Protein AF-A0A5J4RAP2-F1 (afdb_monomer_lite)

Structure (mmCIF, N/CA/C/O backbone):
data_AF-A0A5J4RAP2-F1
#
_entry.id   AF-A0A5J4RAP2-F1
#
loop_
_atom_site.group_PDB
_atom_site.id
_atom_site.type_symbol
_atom_site.label_atom_id
_atom_site.label_alt_id
_atom_site.label_comp_id
_atom_site.label_asym_id
_atom_site.label_entity_id
_atom_site.label_seq_id
_atom_site.pdbx_PDB_ins_code
_atom_site.Cartn_x
_atom_site.Cartn_y
_atom_site.Cartn_z
_atom_site.occupancy
_atom_site.B_iso_or_equiv
_atom_site.auth_seq_id
_atom_site.auth_comp_id
_atom_site.auth_asym_id
_atom_site.auth_atom_id
_atom_site.pdbx_PDB_model_num
ATOM 1 N N . ASN A 1 1 ? -6.092 -18.427 10.242 1.00 45.59 1 ASN A N 1
ATOM 2 C CA . ASN A 1 1 ? -4.765 -17.775 10.314 1.00 45.59 1 ASN A CA 1
ATOM 3 C C . ASN A 1 1 ? -4.872 -16.529 11.185 1.00 45.59 1 ASN A C 1
ATOM 5 O O . ASN A 1 1 ? -5.003 -15.438 10.653 1.00 45.59 1 ASN A O 1
ATOM 9 N N . ILE A 1 2 ? -4.894 -16.687 12.511 1.00 48.72 2 ILE A N 1
ATOM 10 C CA . ILE A 1 2 ? -4.953 -15.548 13.442 1.00 48.72 2 ILE A CA 1
ATOM 11 C C . ILE A 1 2 ? -3.536 -14.965 13.538 1.00 48.72 2 ILE A C 1
ATOM 13 O O . ILE A 1 2 ? -2.586 -15.732 13.671 1.00 48.72 2 ILE A O 1
ATOM 17 N N . GLY A 1 3 ? -3.388 -13.648 13.378 1.00 58.50 3 GLY A N 1
ATOM 18 C CA . GLY A 1 3 ? -2.102 -12.947 13.516 1.00 58.50 3 GLY A CA 1
ATOM 19 C C . GLY A 1 3 ? -1.112 -13.094 12.353 1.00 58.50 3 GLY A C 1
ATOM 20 O O . GLY A 1 3 ? -0.022 -12.540 12.424 1.00 58.50 3 GLY A O 1
ATOM 21 N N . LYS A 1 4 ? -1.455 -13.797 11.262 1.00 72.12 4 LYS A N 1
ATOM 22 C CA . LYS A 1 4 ? -0.552 -13.896 10.103 1.00 72.12 4 LYS A CA 1
ATOM 23 C C . LYS A 1 4 ? -0.681 -12.683 9.194 1.00 72.12 4 LYS A C 1
ATOM 25 O O . LYS A 1 4 ? -1.776 -12.338 8.749 1.00 72.12 4 LYS A O 1
ATOM 30 N N . LYS A 1 5 ? 0.467 -12.104 8.867 1.00 84.75 5 LYS A N 1
ATOM 31 C CA . LYS A 1 5 ? 0.617 -11.053 7.869 1.00 84.75 5 LYS A CA 1
ATOM 32 C C . LYS A 1 5 ? 0.092 -11.513 6.507 1.00 84.75 5 LYS A C 1
ATOM 34 O O . LYS A 1 5 ? 0.331 -12.646 6.094 1.00 84.75 5 LYS A O 1
ATOM 39 N N . THR A 1 6 ? -0.614 -10.631 5.803 1.00 90.25 6 THR A N 1
ATOM 40 C CA . THR A 1 6 ? -1.138 -10.942 4.460 1.00 90.25 6 THR A CA 1
ATOM 41 C C . THR A 1 6 ? -0.076 -10.858 3.369 1.00 90.25 6 THR A C 1
ATOM 43 O O . THR A 1 6 ? -0.290 -11.364 2.273 1.00 90.25 6 THR A O 1
ATOM 46 N N . GLU A 1 7 ? 1.053 -10.203 3.656 1.00 93.00 7 GLU A N 1
ATOM 47 C CA . GLU A 1 7 ? 2.148 -9.936 2.712 1.00 93.00 7 GLU A CA 1
ATOM 48 C C . GLU A 1 7 ? 1.727 -9.119 1.483 1.00 93.00 7 GLU A C 1
ATOM 50 O O . GLU A 1 7 ? 2.413 -9.078 0.457 1.00 93.00 7 GLU A O 1
ATOM 55 N N . THR A 1 8 ? 0.581 -8.452 1.608 1.00 94.25 8 THR A N 1
ATOM 56 C CA . THR A 1 8 ? -0.026 -7.606 0.591 1.00 94.25 8 THR A CA 1
ATOM 57 C C . THR A 1 8 ? -0.540 -6.317 1.220 1.00 94.25 8 THR A C 1
ATOM 59 O O . THR A 1 8 ? -0.696 -6.209 2.435 1.00 94.25 8 THR A O 1
ATOM 62 N N . SER A 1 9 ? -0.775 -5.314 0.387 1.00 93.62 9 SER A N 1
ATOM 63 C CA . SER A 1 9 ? -1.306 -4.016 0.773 1.00 93.62 9 SER A CA 1
ATOM 64 C C . SER A 1 9 ? -2.399 -3.601 -0.202 1.00 93.62 9 SER A C 1
ATOM 66 O O . SER A 1 9 ? -2.305 -3.844 -1.409 1.00 93.62 9 SER A O 1
ATOM 68 N N . ILE A 1 10 ? -3.451 -2.986 0.332 1.00 95.12 10 ILE A N 1
ATOM 69 C CA . ILE A 1 10 ? -4.589 -2.497 -0.448 1.00 95.12 10 ILE A CA 1
ATOM 70 C C . ILE A 1 10 ? -4.385 -1.011 -0.714 1.00 95.12 10 ILE A C 1
ATOM 72 O O . ILE A 1 10 ? -4.133 -0.252 0.214 1.00 95.12 10 ILE A O 1
ATOM 76 N N . ILE A 1 11 ? -4.547 -0.591 -1.963 1.00 93.38 11 ILE A N 1
ATOM 77 C CA . ILE A 1 11 ? -4.551 0.809 -2.378 1.00 93.38 11 ILE A CA 1
ATOM 78 C C . ILE A 1 11 ? -5.978 1.183 -2.763 1.00 93.38 11 ILE A C 1
ATOM 80 O O . ILE A 1 11 ? -6.530 0.630 -3.711 1.00 93.38 11 ILE A O 1
ATOM 84 N N . LEU A 1 12 ? -6.56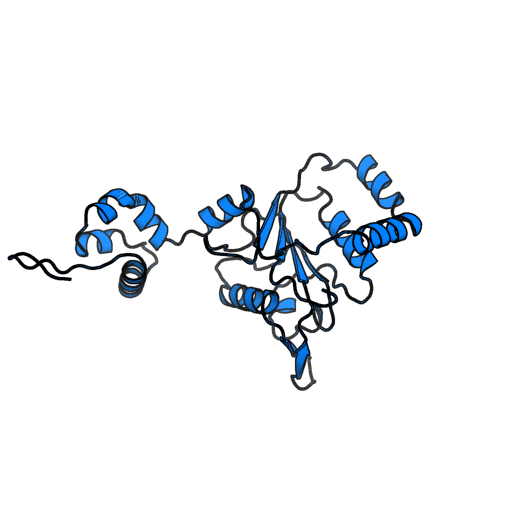2 2.131 -2.040 1.00 94.50 12 LEU A N 1
ATOM 85 C CA . LEU A 1 12 ? -7.826 2.775 -2.366 1.00 94.50 12 LEU A CA 1
ATOM 86 C C . LEU A 1 12 ? -7.526 4.100 -3.069 1.00 94.50 12 LEU A C 1
ATOM 88 O O . LEU A 1 12 ? -7.162 5.088 -2.423 1.00 94.50 12 LEU A O 1
ATOM 92 N N . GLN A 1 13 ? -7.681 4.118 -4.390 1.00 91.75 13 GLN A N 1
ATOM 93 C CA . GLN A 1 13 ? -7.491 5.312 -5.212 1.00 91.75 13 GLN A CA 1
ATOM 94 C C . GLN A 1 13 ? -8.831 5.897 -5.660 1.00 91.75 13 GLN A C 1
ATOM 96 O O . GLN A 1 13 ? -9.809 5.177 -5.832 1.00 91.75 13 GLN A O 1
ATOM 101 N N . GLY A 1 14 ? -8.888 7.208 -5.864 1.00 91.19 14 GLY A N 1
ATOM 102 C CA . GLY A 1 14 ? -10.057 7.878 -6.436 1.00 91.19 14 GLY A CA 1
ATOM 103 C C . GLY A 1 14 ? -10.212 9.300 -5.917 1.00 91.19 14 GLY A C 1
ATOM 104 O O . GLY A 1 14 ? -9.436 9.757 -5.081 1.00 91.19 14 GLY A O 1
ATOM 105 N N . LEU A 1 15 ? -11.247 10.003 -6.362 1.00 91.19 15 LEU A N 1
ATOM 106 C CA . LEU A 1 15 ? -11.478 11.402 -5.998 1.00 91.19 15 LEU A CA 1
ATOM 107 C C . LEU A 1 15 ? -11.653 11.614 -4.481 1.00 91.19 15 LEU A C 1
ATOM 109 O O . LEU A 1 15 ? -11.994 10.705 -3.718 1.00 91.19 15 LEU A O 1
ATOM 113 N N . GLN A 1 16 ? -11.405 12.836 -4.015 1.00 89.00 16 GLN A N 1
ATOM 114 C CA . GLN A 1 16 ? -11.700 13.218 -2.634 1.00 89.00 16 GLN A CA 1
ATOM 115 C C . GLN A 1 16 ? -13.217 13.360 -2.427 1.00 89.00 16 GLN A C 1
ATOM 117 O O . GLN A 1 16 ? -13.944 13.779 -3.333 1.00 89.00 16 GLN A O 1
ATOM 122 N N . GLY A 1 17 ? -13.683 13.022 -1.221 1.00 86.94 17 GLY A N 1
ATOM 123 C CA . GLY A 1 17 ? -15.096 13.139 -0.842 1.00 86.94 17 GLY A CA 1
ATOM 124 C C . GLY A 1 17 ? -15.985 11.978 -1.297 1.00 86.94 17 GLY A C 1
ATOM 125 O O . GLY A 1 17 ? -17.198 12.126 -1.301 1.00 86.94 17 GLY A O 1
ATOM 126 N N . ILE A 1 18 ? -15.396 10.838 -1.678 1.00 93.12 18 ILE A N 1
ATOM 127 C CA . ILE A 1 18 ? -16.127 9.633 -2.126 1.00 93.12 18 ILE A CA 1
ATOM 128 C C . ILE A 1 18 ? -16.284 8.565 -1.027 1.00 93.12 18 ILE A C 1
ATOM 130 O O . ILE A 1 18 ? -16.701 7.450 -1.300 1.00 93.12 18 ILE A O 1
ATOM 134 N N . GLY A 1 19 ? -15.897 8.869 0.218 1.00 91.56 19 GLY A N 1
ATOM 135 C CA . GLY A 1 19 ? -16.082 7.953 1.354 1.00 91.56 19 GLY A CA 1
ATOM 136 C C . GLY A 1 19 ? -14.926 6.993 1.665 1.00 91.56 19 GLY A C 1
ATOM 137 O O . GLY A 1 19 ? -15.064 6.176 2.569 1.00 91.56 19 GLY A O 1
ATOM 138 N N . LYS A 1 20 ? -13.758 7.104 1.008 1.00 93.06 20 LYS A N 1
ATOM 139 C CA . LYS A 1 20 ? -12.592 6.231 1.297 1.00 93.06 20 LYS A CA 1
ATOM 140 C C . LYS A 1 20 ? -12.210 6.213 2.786 1.00 93.06 20 LYS A C 1
ATOM 142 O O . LYS A 1 20 ? -12.026 5.144 3.358 1.00 93.06 20 LYS A O 1
ATOM 147 N N . ASN A 1 21 ? -12.163 7.389 3.418 1.00 92.25 21 ASN A N 1
ATOM 148 C CA . ASN A 1 21 ? -11.830 7.502 4.841 1.00 92.25 21 ASN A CA 1
ATOM 149 C C . ASN A 1 21 ? -12.955 6.979 5.742 1.00 92.25 21 ASN A C 1
ATOM 151 O O . ASN A 1 21 ? -12.667 6.446 6.804 1.00 92.25 21 ASN A O 1
ATOM 155 N N . VAL A 1 22 ? -14.223 7.088 5.322 1.00 93.69 22 VAL A N 1
ATOM 156 C CA . VAL A 1 22 ? -15.362 6.521 6.068 1.00 93.69 22 VAL A CA 1
ATOM 157 C C . VAL A 1 22 ? -15.187 5.006 6.182 1.00 93.69 22 VAL A C 1
ATOM 159 O O . VAL A 1 22 ? -15.249 4.465 7.280 1.00 93.69 22 VAL A O 1
ATOM 162 N N . PHE A 1 23 ? -14.854 4.346 5.070 1.00 94.56 23 PHE A N 1
ATOM 163 C CA . PHE A 1 23 ? -14.581 2.910 5.041 1.00 94.56 23 PHE A CA 1
ATOM 164 C C . PHE A 1 23 ? -13.412 2.505 5.951 1.00 94.56 23 PHE A C 1
ATOM 166 O O . PHE A 1 23 ? -13.553 1.607 6.779 1.00 94.56 23 PHE A O 1
ATOM 173 N N . THR A 1 24 ? -12.260 3.177 5.850 1.00 94.81 24 THR A N 1
ATOM 174 C CA . THR A 1 24 ? -11.102 2.833 6.692 1.00 94.81 24 THR A CA 1
ATOM 175 C C . THR A 1 24 ? -11.326 3.153 8.165 1.00 94.81 24 THR A C 1
ATOM 177 O O . THR A 1 24 ? -10.822 2.438 9.025 1.00 94.81 24 THR A O 1
ATOM 180 N N . ASN A 1 25 ? -12.094 4.202 8.477 1.00 94.12 25 ASN A N 1
ATOM 181 C CA . ASN A 1 25 ? -12.400 4.574 9.855 1.00 94.12 25 ASN A CA 1
ATOM 182 C C . ASN A 1 25 ? -13.213 3.490 10.563 1.00 94.12 25 ASN A C 1
ATOM 184 O O . ASN A 1 25 ? -12.886 3.179 11.704 1.00 94.12 25 ASN A O 1
ATOM 188 N N . VAL A 1 26 ? -14.186 2.878 9.879 1.00 95.44 26 VAL A N 1
ATOM 189 C CA . VAL A 1 26 ? -14.963 1.742 10.404 1.00 95.44 26 VAL A CA 1
ATOM 190 C C . VAL A 1 26 ? -14.050 0.562 10.750 1.00 95.44 26 VAL A C 1
ATOM 192 O O . VAL A 1 26 ? -14.142 0.011 11.843 1.00 95.44 26 VAL A O 1
ATOM 195 N N . LEU A 1 27 ? -13.118 0.199 9.861 1.00 94.94 27 LEU A N 1
ATOM 196 C CA . LEU A 1 27 ? -12.168 -0.892 10.126 1.00 94.94 27 LEU A CA 1
ATOM 197 C C . LEU A 1 27 ? -11.236 -0.577 11.298 1.00 94.94 27 LEU A C 1
ATOM 199 O O . LEU A 1 27 ? -10.945 -1.441 12.123 1.00 94.94 27 LEU A O 1
ATOM 203 N N . CYS A 1 28 ? -10.764 0.663 11.383 1.00 93.88 28 CYS A N 1
ATOM 204 C CA . CYS A 1 28 ? -9.912 1.077 12.485 1.00 93.88 28 CYS A CA 1
ATOM 205 C C . CYS A 1 28 ? -10.661 1.138 13.819 1.00 93.88 28 CYS A C 1
ATOM 207 O O . CYS A 1 28 ? -10.040 0.875 14.843 1.00 93.88 28 CYS A O 1
ATOM 209 N N . GLU A 1 29 ? -11.952 1.475 13.810 1.00 93.94 29 GLU A N 1
ATOM 210 C CA . GLU A 1 29 ? -12.810 1.446 14.998 1.00 93.94 29 GLU A CA 1
ATOM 211 C C . GLU A 1 29 ? -13.050 0.010 15.475 1.00 93.94 29 GLU A C 1
ATOM 213 O O . GLU A 1 29 ? -12.879 -0.291 16.654 1.00 93.94 29 GLU A O 1
ATOM 218 N N . LEU A 1 30 ? -13.318 -0.910 14.544 1.00 92.94 30 LEU A N 1
ATOM 219 C CA . LEU A 1 30 ? -13.422 -2.339 14.840 1.00 92.94 30 LEU A CA 1
ATOM 220 C C . LEU A 1 30 ? -12.131 -2.902 15.466 1.00 92.94 30 LEU A C 1
ATOM 222 O O . LEU A 1 30 ? -12.179 -3.779 16.322 1.00 92.94 30 LEU A O 1
ATOM 226 N N . LEU A 1 31 ? -10.971 -2.384 15.048 1.00 91.12 31 LEU A N 1
ATOM 227 C CA . LEU A 1 31 ? -9.643 -2.761 15.542 1.00 91.12 31 LEU A CA 1
ATOM 228 C C . LEU A 1 31 ? -9.065 -1.732 16.525 1.00 91.12 31 LEU A C 1
ATOM 230 O O . LEU A 1 31 ? -7.850 -1.518 16.551 1.00 91.12 31 LEU A O 1
ATOM 234 N N . THR A 1 32 ? -9.908 -1.053 17.305 1.00 90.75 32 THR A N 1
ATOM 235 C CA . THR A 1 32 ? -9.457 -0.016 18.246 1.00 90.75 32 THR A CA 1
ATOM 236 C C . THR A 1 32 ? -8.356 -0.546 19.171 1.00 90.75 32 THR A C 1
ATOM 238 O O . THR A 1 32 ? -8.414 -1.668 19.667 1.00 90.75 32 THR A O 1
ATOM 241 N N . GLY A 1 33 ? -7.295 0.247 19.350 1.00 89.19 33 GLY A N 1
ATOM 242 C CA . GLY A 1 33 ? -6.069 -0.156 20.054 1.00 89.19 33 GLY A CA 1
ATOM 243 C C . GLY A 1 33 ? -5.039 -0.861 19.162 1.00 89.19 33 GLY A C 1
ATOM 244 O O . GLY A 1 33 ? -3.846 -0.578 19.278 1.00 89.19 33 GLY A O 1
ATOM 245 N N . TYR A 1 34 ? -5.484 -1.660 18.190 1.00 91.50 34 TYR A N 1
ATOM 246 C CA . TYR A 1 34 ? -4.634 -2.403 17.246 1.00 91.50 34 TYR A CA 1
ATOM 247 C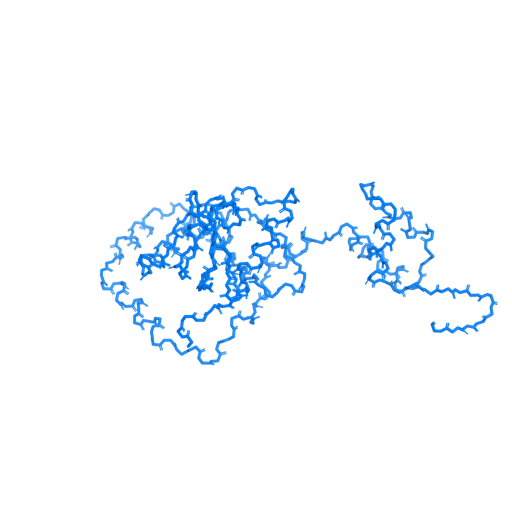 C . TYR A 1 34 ? -4.541 -1.761 15.857 1.00 91.50 34 TYR A C 1
ATOM 249 O O . TYR A 1 34 ? -3.862 -2.288 14.975 1.00 91.50 34 TYR A O 1
ATOM 257 N N . SER A 1 35 ? -5.200 -0.625 15.644 1.00 91.94 35 SER A N 1
ATOM 258 C CA . SER A 1 35 ? -5.126 0.146 14.408 1.00 91.94 35 SER A CA 1
ATOM 259 C C . SER A 1 35 ? -4.379 1.469 14.595 1.00 91.94 35 SER A C 1
ATOM 261 O O . SER A 1 35 ? -4.339 2.037 15.693 1.00 91.94 35 SER A O 1
ATOM 263 N N . SER A 1 36 ? -3.784 1.953 13.505 1.00 89.38 36 SER A N 1
ATOM 264 C CA . SER A 1 36 ? -3.230 3.302 13.381 1.00 89.38 36 SER A CA 1
ATOM 265 C C . SER A 1 36 ? -3.947 4.036 12.255 1.00 89.38 36 SER A C 1
ATOM 267 O O . SER A 1 36 ? -3.818 3.698 11.075 1.00 89.38 36 SER A O 1
ATOM 269 N N . LYS A 1 37 ? -4.751 5.032 12.642 1.00 83.94 37 LYS A N 1
ATOM 270 C CA . LYS A 1 37 ? -5.516 5.887 11.730 1.00 83.94 37 LYS A CA 1
ATOM 271 C C . LYS A 1 37 ? -4.594 6.991 11.184 1.00 83.94 37 LYS A C 1
ATOM 273 O O . LYS A 1 37 ? -3.892 7.628 11.959 1.00 83.94 37 LYS A O 1
ATOM 278 N N . ASN A 1 38 ? -4.670 7.268 9.881 1.00 77.12 38 ASN A N 1
ATOM 279 C CA . ASN A 1 38 ? -4.118 8.473 9.237 1.00 77.12 38 ASN A CA 1
ATOM 280 C C . ASN A 1 38 ? -2.601 8.706 9.383 1.00 77.12 38 ASN A C 1
ATOM 282 O O . ASN A 1 38 ? -2.177 9.795 9.760 1.00 77.12 38 ASN A O 1
ATOM 286 N N . ILE A 1 39 ? -1.774 7.729 9.021 1.00 82.69 39 ILE A N 1
ATOM 287 C CA . ILE A 1 39 ? -0.340 7.966 8.838 1.00 82.69 39 ILE A CA 1
ATOM 288 C C . ILE A 1 39 ? -0.139 8.732 7.525 1.00 82.69 39 ILE A C 1
ATOM 290 O O . ILE A 1 39 ? -0.444 8.218 6.447 1.00 82.69 39 ILE A O 1
ATOM 294 N N . THR A 1 40 ? 0.336 9.975 7.621 1.00 75.94 40 THR A N 1
ATOM 295 C CA . THR A 1 40 ? 0.464 10.895 6.475 1.00 75.94 40 THR A CA 1
ATOM 296 C C . THR A 1 40 ? 1.893 11.056 5.963 1.00 75.94 40 THR A C 1
ATOM 298 O O . THR A 1 40 ? 2.092 11.654 4.904 1.00 75.94 40 THR A O 1
ATOM 301 N N . ASP A 1 41 ? 2.889 10.555 6.697 1.00 74.19 41 ASP A N 1
ATOM 302 C CA . ASP A 1 41 ? 4.291 10.561 6.281 1.00 74.19 41 ASP A CA 1
ATOM 303 C C . ASP A 1 41 ? 4.811 9.127 6.139 1.00 74.19 41 ASP A C 1
ATOM 305 O O . ASP A 1 41 ? 4.547 8.255 6.964 1.00 74.19 41 ASP A O 1
ATOM 309 N N . ILE A 1 42 ? 5.561 8.866 5.071 1.00 72.31 42 ILE A N 1
ATOM 310 C CA . ILE A 1 42 ? 6.244 7.584 4.887 1.00 72.31 42 ILE A CA 1
ATOM 311 C C . ILE A 1 42 ? 7.369 7.396 5.895 1.00 72.31 42 ILE A C 1
ATOM 313 O O . ILE A 1 42 ? 7.667 6.265 6.271 1.00 72.31 42 ILE A O 1
ATOM 317 N N . ASP A 1 43 ? 7.945 8.487 6.391 1.00 72.31 43 ASP A N 1
ATOM 318 C CA . ASP A 1 43 ? 8.974 8.427 7.418 1.00 72.31 43 ASP A CA 1
ATOM 319 C C . ASP A 1 43 ? 8.395 7.936 8.773 1.00 72.31 43 ASP A C 1
ATOM 321 O O . ASP A 1 43 ? 9.154 7.451 9.607 1.00 72.31 43 ASP A O 1
ATOM 325 N N . ASP A 1 44 ? 7.071 7.921 8.968 1.00 72.69 44 ASP A N 1
ATOM 326 C CA . ASP A 1 44 ? 6.434 7.293 10.144 1.00 72.69 44 ASP A CA 1
ATOM 327 C C . ASP A 1 44 ? 6.302 5.763 10.006 1.00 72.69 44 ASP A C 1
ATOM 329 O O . ASP A 1 44 ? 6.150 5.050 10.998 1.00 72.69 44 ASP A O 1
ATOM 333 N N . PHE A 1 45 ? 6.365 5.236 8.779 1.00 67.94 45 PHE A N 1
ATOM 334 C CA . PHE A 1 45 ? 6.470 3.794 8.536 1.00 67.94 45 PHE A CA 1
ATOM 335 C C . PHE A 1 45 ? 7.929 3.339 8.564 1.00 67.94 45 PHE A C 1
ATOM 337 O O . PHE A 1 45 ? 8.247 2.290 9.116 1.00 67.94 45 PHE A O 1
ATOM 344 N N . VAL A 1 46 ? 8.808 4.118 7.929 1.00 65.38 46 VAL A N 1
ATOM 345 C CA . VAL A 1 46 ? 10.138 3.659 7.507 1.00 65.38 46 VAL A CA 1
ATOM 346 C C . VAL A 1 46 ? 11.293 4.491 8.078 1.00 65.38 46 VAL A C 1
ATOM 348 O O . VAL A 1 46 ? 12.467 4.150 7.937 1.00 65.38 46 VAL A O 1
ATOM 351 N N . GLY A 1 47 ? 10.991 5.642 8.663 1.00 63.81 47 GLY A N 1
ATOM 352 C CA . GLY A 1 47 ? 11.992 6.586 9.130 1.00 63.81 47 GLY A CA 1
ATOM 353 C C . GLY A 1 47 ? 12.566 6.219 10.493 1.00 63.81 47 GLY A C 1
ATOM 354 O O . GLY A 1 47 ? 12.442 5.108 11.003 1.00 63.81 47 GLY A O 1
ATOM 355 N N . LYS A 1 48 ? 13.230 7.201 11.109 1.00 59.47 48 LYS A N 1
ATOM 356 C CA . LYS A 1 48 ? 13.910 7.017 12.398 1.00 59.47 48 LYS A CA 1
ATOM 357 C C . LYS A 1 48 ? 12.956 6.784 13.571 1.00 59.47 48 LYS A C 1
ATOM 359 O O . LYS A 1 48 ? 13.470 6.401 14.609 1.00 59.47 48 LYS A O 1
ATOM 364 N N . PHE A 1 49 ? 11.657 7.045 13.437 1.00 57.72 49 PHE A N 1
ATOM 365 C CA . PHE A 1 49 ? 10.668 6.877 14.503 1.00 57.72 49 PHE A CA 1
ATOM 366 C C . PHE A 1 49 ? 9.428 6.190 13.935 1.00 57.72 49 PHE A C 1
ATOM 368 O O . PHE A 1 49 ? 8.547 6.845 13.394 1.00 57.72 49 PHE A O 1
ATOM 375 N N . ASN A 1 50 ? 9.391 4.865 14.035 1.00 72.94 50 ASN A N 1
ATOM 376 C CA . ASN A 1 50 ? 8.361 3.997 13.456 1.00 72.94 50 ASN A CA 1
ATOM 377 C C . ASN A 1 50 ? 7.456 3.346 14.521 1.00 72.94 50 ASN A C 1
ATOM 379 O O . ASN A 1 50 ? 6.784 2.350 14.255 1.00 72.94 50 ASN A O 1
ATOM 383 N N . THR A 1 51 ? 7.384 3.931 15.721 1.00 76.06 51 THR A N 1
ATOM 384 C CA . THR A 1 51 ? 6.512 3.461 16.815 1.00 76.06 51 THR A CA 1
ATOM 385 C C . THR A 1 51 ? 5.024 3.512 16.451 1.00 76.06 51 THR A C 1
ATOM 387 O O . THR A 1 51 ? 4.210 2.806 17.038 1.00 76.06 51 THR A O 1
ATOM 390 N N . ALA A 1 52 ? 4.648 4.288 15.426 1.00 79.00 52 ALA A N 1
ATOM 391 C CA . ALA A 1 52 ? 3.276 4.389 14.932 1.00 79.00 52 ALA A CA 1
ATOM 392 C C . ALA A 1 52 ? 2.698 3.057 14.421 1.00 79.00 52 ALA A C 1
ATOM 394 O O . ALA A 1 52 ? 1.475 2.897 14.395 1.00 79.00 52 ALA A O 1
ATOM 395 N N . ILE A 1 53 ? 3.546 2.112 14.008 1.00 83.06 53 ILE A N 1
ATOM 396 C CA . ILE A 1 53 ? 3.137 0.789 13.508 1.00 83.06 53 ILE A CA 1
ATOM 397 C C . ILE A 1 53 ? 3.482 -0.353 14.472 1.00 83.06 53 ILE A C 1
ATOM 399 O O . ILE A 1 53 ? 3.172 -1.510 14.187 1.00 83.06 53 ILE A O 1
ATOM 403 N N . GLU A 1 54 ? 4.086 -0.039 15.618 1.00 85.94 54 GLU A N 1
ATOM 404 C CA . GLU A 1 54 ? 4.440 -1.024 16.634 1.00 85.94 54 GLU A CA 1
ATOM 405 C C . GLU A 1 54 ? 3.184 -1.636 17.268 1.00 85.94 54 GLU A C 1
ATOM 407 O O . GLU A 1 54 ? 2.269 -0.923 17.687 1.00 85.94 54 GLU A O 1
ATOM 412 N N . ASN A 1 55 ? 3.130 -2.970 17.341 1.00 86.19 55 ASN A N 1
ATOM 413 C CA . ASN A 1 55 ? 2.002 -3.720 17.907 1.00 86.19 55 ASN A CA 1
ATOM 414 C C . ASN A 1 55 ? 0.645 -3.401 17.239 1.00 86.19 55 ASN A C 1
ATOM 416 O O . ASN A 1 55 ? -0.419 -3.531 17.852 1.00 86.19 55 ASN A O 1
ATOM 420 N N . LYS A 1 56 ? 0.665 -2.986 15.963 1.00 90.06 56 LYS A N 1
ATOM 421 C CA . LYS A 1 56 ? -0.534 -2.706 15.161 1.00 90.06 56 LYS A CA 1
ATOM 422 C C . LYS A 1 56 ? -0.818 -3.824 14.173 1.00 90.06 56 LYS A C 1
ATOM 424 O O . LYS A 1 56 ? 0.074 -4.298 13.484 1.00 90.06 56 LYS A O 1
ATOM 429 N N . MET A 1 57 ? -2.091 -4.188 14.045 1.00 91.62 57 MET A N 1
ATOM 430 C CA . MET A 1 57 ? -2.595 -5.118 13.031 1.00 91.62 57 MET A CA 1
ATOM 431 C C . MET A 1 57 ? -2.970 -4.413 11.724 1.00 91.62 57 MET A C 1
ATOM 433 O O . MET A 1 57 ? -2.891 -5.019 10.653 1.00 91.62 57 MET A O 1
ATOM 437 N N . LEU A 1 58 ? -3.382 -3.143 11.803 1.00 92.75 58 LEU A N 1
ATOM 438 C CA . LEU A 1 58 ? -3.814 -2.344 10.657 1.00 92.75 58 LEU A CA 1
ATOM 439 C C . LEU A 1 58 ? -3.227 -0.932 10.719 1.00 92.75 58 LEU A C 1
ATOM 441 O O . LEU A 1 58 ? -3.388 -0.229 11.712 1.00 92.75 58 LEU A O 1
ATOM 445 N N . ALA A 1 59 ? -2.613 -0.490 9.630 1.00 92.56 59 ALA A N 1
ATOM 446 C CA . ALA A 1 59 ? -2.127 0.872 9.471 1.00 92.56 59 ALA A CA 1
ATOM 447 C C . ALA A 1 59 ? -2.732 1.510 8.217 1.00 92.56 59 ALA A C 1
ATOM 449 O O . ALA A 1 59 ? -2.650 0.949 7.120 1.00 92.56 59 ALA A O 1
ATOM 450 N N . ILE A 1 60 ? -3.338 2.688 8.382 1.00 93.06 60 ILE A N 1
ATOM 451 C CA . ILE A 1 60 ? -3.916 3.462 7.281 1.00 93.06 60 ILE A CA 1
ATOM 452 C C . ILE A 1 60 ? -2.946 4.563 6.878 1.00 93.06 60 ILE A C 1
ATOM 454 O O . ILE A 1 60 ? -2.762 5.542 7.595 1.00 93.06 60 ILE A O 1
ATOM 458 N N . ALA A 1 61 ? -2.371 4.397 5.701 1.00 89.50 61 ALA A N 1
ATOM 459 C CA . ALA A 1 61 ? -1.524 5.343 5.002 1.00 89.50 61 ALA A CA 1
ATOM 460 C C . ALA A 1 61 ? -2.404 6.326 4.210 1.00 89.50 61 ALA A C 1
ATOM 462 O O . ALA A 1 61 ? -2.869 5.988 3.125 1.00 89.50 61 ALA A O 1
ATOM 463 N N . ASN A 1 62 ? -2.681 7.519 4.739 1.00 85.56 62 ASN A N 1
ATOM 464 C CA . ASN A 1 62 ? -3.628 8.460 4.131 1.00 85.56 62 ASN A CA 1
ATOM 465 C C . ASN A 1 62 ? -2.903 9.633 3.469 1.00 85.56 62 ASN A C 1
ATOM 467 O O . ASN A 1 62 ? -2.156 10.336 4.144 1.00 85.56 62 ASN A O 1
ATOM 471 N N . GLU A 1 63 ? -3.134 9.840 2.169 1.00 73.44 63 GLU A N 1
ATOM 472 C CA . GLU A 1 63 ? -2.562 10.940 1.376 1.00 73.44 63 GLU A CA 1
ATOM 473 C C . GLU A 1 63 ? -1.070 11.151 1.671 1.00 73.44 63 GLU A C 1
ATOM 475 O O . GLU A 1 63 ? -0.617 12.263 1.947 1.00 73.44 63 GLU A O 1
ATOM 480 N N . MET A 1 64 ? -0.314 10.047 1.673 1.00 68.75 64 MET A N 1
ATOM 481 C CA . MET A 1 64 ? 1.073 10.057 2.117 1.00 68.75 64 MET A CA 1
ATOM 482 C C . MET A 1 64 ? 1.885 11.073 1.315 1.00 68.75 64 MET A C 1
ATOM 484 O O . MET A 1 64 ? 2.081 10.940 0.102 1.00 68.75 64 MET A O 1
ATOM 488 N N . LYS A 1 65 ? 2.358 12.102 2.018 1.00 56.03 65 LYS A N 1
ATOM 489 C CA . LYS A 1 65 ? 3.245 13.115 1.455 1.00 56.03 65 LYS A CA 1
ATOM 490 C C . LYS A 1 65 ? 4.538 12.421 1.022 1.00 56.03 65 LYS A C 1
ATOM 492 O O . LYS A 1 65 ? 4.973 11.455 1.644 1.00 56.03 65 LYS A O 1
ATOM 497 N N . ASN A 1 66 ? 5.169 12.924 -0.037 1.00 53.28 66 ASN A N 1
ATOM 498 C CA . ASN A 1 66 ? 6.464 12.436 -0.538 1.00 53.28 66 ASN A CA 1
ATOM 499 C C . ASN A 1 66 ? 6.459 11.052 -1.222 1.00 53.28 66 ASN A C 1
ATOM 501 O O . ASN A 1 66 ? 7.521 10.450 -1.383 1.00 53.28 66 ASN A O 1
ATOM 505 N N . PHE A 1 67 ? 5.307 10.564 -1.686 1.00 55.84 67 PHE A N 1
ATOM 506 C CA . PHE A 1 67 ? 5.259 9.458 -2.644 1.00 55.84 67 PHE A CA 1
ATOM 507 C C . PHE A 1 67 ? 5.620 9.958 -4.054 1.00 55.84 67 PHE A C 1
ATOM 509 O O . PHE A 1 67 ? 4.865 10.702 -4.675 1.00 55.84 67 PHE A O 1
ATOM 516 N N . GLY A 1 68 ? 6.809 9.594 -4.540 1.00 50.12 68 GLY A N 1
ATOM 517 C CA . GLY A 1 68 ? 7.329 10.004 -5.847 1.00 50.12 68 GLY A CA 1
ATOM 518 C C . GLY A 1 68 ? 8.737 9.463 -6.112 1.00 50.12 68 GLY A C 1
ATOM 519 O O . GLY A 1 68 ? 9.376 8.900 -5.221 1.00 50.12 68 GLY A O 1
ATOM 520 N N . GLU A 1 69 ? 9.242 9.637 -7.338 1.00 50.28 69 GLU A N 1
ATOM 521 C CA . GLU A 1 69 ? 10.541 9.088 -7.779 1.00 50.28 69 GLU A CA 1
ATOM 522 C C . GLU A 1 69 ? 11.737 9.539 -6.925 1.00 50.28 69 GLU A C 1
ATOM 524 O O . GLU A 1 69 ? 12.737 8.828 -6.828 1.00 50.28 69 GLU A O 1
ATOM 529 N N . SER A 1 70 ? 11.630 10.684 -6.243 1.00 51.62 70 SER A N 1
ATOM 530 C CA . SER A 1 70 ? 12.720 11.286 -5.471 1.00 51.62 70 SER A CA 1
ATOM 531 C C . SER A 1 70 ? 13.138 10.508 -4.213 1.00 51.62 70 SER A C 1
ATOM 533 O O . SER A 1 70 ? 14.144 10.872 -3.607 1.00 51.62 70 SER A O 1
ATOM 535 N N . ARG A 1 71 ? 12.409 9.459 -3.792 1.00 58.06 71 ARG A N 1
ATOM 536 C CA . ARG A 1 71 ? 12.779 8.616 -2.632 1.00 58.06 71 ARG A CA 1
ATOM 537 C C . ARG A 1 71 ? 12.494 7.122 -2.847 1.00 58.06 71 ARG A C 1
ATOM 539 O O . ARG A 1 71 ? 11.771 6.500 -2.071 1.00 58.06 71 ARG A O 1
ATOM 546 N N . MET A 1 72 ? 13.126 6.520 -3.861 1.00 59.59 72 MET A N 1
ATOM 547 C CA . MET A 1 72 ? 13.105 5.060 -4.091 1.00 59.59 72 MET A CA 1
ATOM 548 C C . MET A 1 72 ? 13.429 4.231 -2.831 1.00 59.59 72 MET A C 1
ATOM 550 O O . MET A 1 72 ? 12.828 3.181 -2.620 1.00 59.59 72 MET A O 1
ATOM 554 N N . SER A 1 73 ? 14.312 4.726 -1.955 1.00 60.94 73 SER A N 1
ATOM 555 C CA . SER A 1 73 ? 14.671 4.068 -0.689 1.00 60.94 73 SER A CA 1
ATOM 556 C C . SER A 1 73 ? 13.474 3.825 0.232 1.00 60.94 73 SER A C 1
ATOM 558 O O . SER A 1 73 ? 13.392 2.782 0.875 1.00 60.94 73 SER A O 1
ATOM 560 N N . ASN A 1 74 ? 12.523 4.762 0.275 1.00 69.94 74 ASN A N 1
ATOM 561 C CA . ASN A 1 74 ? 11.350 4.651 1.139 1.00 69.94 74 ASN A CA 1
ATOM 562 C C . ASN A 1 74 ? 10.353 3.632 0.573 1.00 69.94 74 ASN A C 1
ATOM 564 O O . ASN A 1 74 ? 9.653 2.963 1.328 1.00 69.94 74 ASN A O 1
ATOM 568 N N . MET A 1 75 ? 10.327 3.467 -0.754 1.00 71.12 75 MET A N 1
ATOM 569 C CA . MET A 1 75 ? 9.513 2.442 -1.394 1.00 71.12 75 MET A CA 1
ATOM 570 C C . MET A 1 75 ? 10.004 1.044 -1.047 1.00 71.12 75 MET A C 1
ATOM 572 O O . MET A 1 75 ? 9.204 0.234 -0.599 1.00 71.12 75 MET A O 1
ATOM 576 N N . ASP A 1 76 ? 11.293 0.754 -1.225 1.00 76.69 76 ASP A N 1
ATOM 577 C CA . ASP A 1 76 ? 11.821 -0.589 -0.960 1.00 76.69 76 ASP A CA 1
ATOM 578 C C . ASP A 1 76 ? 11.650 -0.995 0.500 1.00 76.69 76 ASP A C 1
ATOM 580 O O . ASP A 1 76 ? 11.256 -2.120 0.803 1.00 76.69 76 ASP A O 1
ATOM 584 N N . ALA A 1 77 ? 11.826 -0.047 1.406 1.00 79.81 77 ALA A N 1
ATOM 585 C CA . ALA A 1 77 ? 11.642 -0.305 2.814 1.00 79.81 77 ALA A CA 1
ATOM 586 C C . ALA A 1 77 ? 10.148 -0.448 3.203 1.00 79.81 77 ALA A C 1
ATOM 588 O O . ALA A 1 77 ? 9.817 -1.290 4.034 1.00 79.81 77 ALA A O 1
ATOM 589 N N . LEU A 1 78 ? 9.212 0.222 2.512 1.00 84.19 78 LEU A N 1
ATOM 590 C CA . LEU A 1 78 ? 7.779 -0.096 2.621 1.00 84.19 78 LEU A CA 1
ATOM 591 C C . LEU A 1 78 ? 7.464 -1.520 2.124 1.00 84.19 78 LEU A C 1
ATOM 593 O O . LEU A 1 78 ? 6.643 -2.211 2.727 1.00 84.19 78 LEU A O 1
ATOM 597 N N . LYS A 1 79 ? 8.122 -1.997 1.054 1.00 86.81 79 LYS A N 1
ATOM 598 C CA . LYS A 1 79 ? 7.985 -3.396 0.590 1.00 86.81 79 LYS A CA 1
ATOM 599 C C . LYS A 1 79 ? 8.468 -4.382 1.658 1.00 86.81 79 LYS A C 1
ATOM 601 O O . LYS A 1 79 ? 7.821 -5.414 1.850 1.00 86.81 79 LYS A O 1
ATOM 606 N N . SER A 1 80 ? 9.556 -4.040 2.351 1.00 87.81 80 SER A N 1
ATOM 607 C CA . SER A 1 80 ? 10.072 -4.765 3.520 1.00 87.81 80 SER A CA 1
ATOM 608 C C . SER A 1 80 ? 8.997 -4.875 4.593 1.00 87.81 80 SER A C 1
ATOM 610 O O . SER A 1 80 ? 8.557 -5.975 4.907 1.00 87.81 80 SER A O 1
ATOM 612 N N . ILE A 1 81 ? 8.436 -3.743 5.036 1.00 88.50 81 ILE A N 1
ATOM 613 C CA . ILE A 1 81 ? 7.389 -3.722 6.070 1.00 88.50 81 ILE A CA 1
ATOM 614 C C . ILE A 1 81 ? 6.161 -4.529 5.645 1.00 88.50 81 ILE A C 1
ATOM 616 O O . ILE A 1 81 ? 5.528 -5.142 6.498 1.00 88.50 81 ILE A O 1
ATOM 620 N N . ILE A 1 82 ? 5.808 -4.564 4.356 1.00 90.12 82 ILE A N 1
ATOM 621 C CA . ILE A 1 82 ? 4.686 -5.369 3.850 1.00 90.12 82 ILE A CA 1
ATOM 622 C C . ILE A 1 82 ? 4.983 -6.870 3.888 1.00 90.12 82 ILE A C 1
ATOM 624 O O . ILE A 1 82 ? 4.035 -7.634 3.987 1.00 90.12 82 ILE A O 1
ATOM 628 N N . THR A 1 83 ? 6.232 -7.329 3.819 1.00 89.31 83 THR A N 1
ATOM 629 C CA . THR A 1 83 ? 6.536 -8.763 3.622 1.00 89.31 83 THR A CA 1
ATOM 630 C C . THR A 1 83 ? 7.305 -9.426 4.755 1.00 89.31 83 THR A C 1
ATOM 632 O O . THR A 1 83 ? 7.146 -10.626 4.956 1.00 89.31 83 THR A O 1
ATOM 635 N N . GLU A 1 84 ? 8.104 -8.680 5.508 1.00 89.62 84 GLU A N 1
ATOM 636 C CA . GLU A 1 84 ? 8.933 -9.225 6.581 1.00 89.62 84 GLU A CA 1
ATOM 637 C C . GLU A 1 84 ? 8.111 -9.555 7.828 1.00 89.62 84 GLU A C 1
ATOM 639 O O . GLU A 1 84 ? 7.101 -8.911 8.117 1.00 89.62 84 GLU A O 1
ATOM 644 N N . SER A 1 85 ? 8.555 -10.573 8.569 1.00 89.19 85 SER A N 1
ATOM 645 C CA . SER A 1 85 ? 7.921 -11.062 9.801 1.00 89.19 85 SER A CA 1
ATOM 646 C C . SER A 1 85 ? 8.316 -10.283 11.052 1.00 89.19 85 SER A C 1
ATOM 648 O O . SER A 1 85 ? 7.656 -10.417 12.074 1.00 89.19 85 SER A O 1
ATOM 650 N N . SER A 1 86 ? 9.373 -9.481 10.984 1.00 88.88 86 SER A N 1
ATOM 651 C CA . SER A 1 86 ? 9.843 -8.609 12.059 1.00 88.88 86 SER A CA 1
ATOM 652 C C . SER A 1 86 ? 10.443 -7.339 11.465 1.00 88.88 86 SER A C 1
ATOM 654 O O . SER A 1 86 ? 10.739 -7.284 10.270 1.00 88.88 86 SER A O 1
ATOM 656 N N . PHE A 1 87 ? 10.563 -6.296 12.278 1.00 88.19 87 PHE A N 1
ATOM 657 C CA . PHE A 1 87 ? 11.294 -5.083 11.922 1.00 88.19 87 PHE A CA 1
ATOM 658 C C . PHE A 1 87 ? 11.901 -4.443 13.171 1.00 88.19 87 PHE A C 1
ATOM 660 O O . PHE A 1 87 ? 11.491 -4.719 14.298 1.00 88.19 87 PHE A O 1
ATOM 667 N N . GLU A 1 88 ? 12.906 -3.596 12.969 1.00 87.19 88 GLU A N 1
ATOM 668 C CA . GLU A 1 88 ? 13.555 -2.861 14.052 1.00 87.19 88 GLU A CA 1
ATOM 669 C C . GLU A 1 88 ? 12.748 -1.594 14.378 1.00 87.19 88 GLU A C 1
ATOM 671 O O . GLU A 1 88 ? 12.493 -0.760 13.502 1.00 87.19 88 GLU A O 1
ATOM 676 N N . ILE A 1 89 ? 12.361 -1.439 15.644 1.00 85.12 89 ILE A N 1
ATOM 677 C CA . ILE A 1 89 ? 11.787 -0.205 16.175 1.00 85.12 89 ILE A CA 1
ATOM 678 C C . ILE A 1 89 ? 12.911 0.694 16.661 1.00 85.12 89 ILE A C 1
ATOM 680 O O . ILE A 1 89 ? 13.811 0.277 17.395 1.00 85.12 89 ILE A O 1
ATOM 684 N N . ASN A 1 90 ? 12.835 1.961 16.267 1.00 84.00 90 ASN A N 1
ATOM 685 C CA . ASN A 1 90 ? 13.725 2.995 16.762 1.00 84.00 90 ASN A CA 1
ATOM 686 C C . ASN A 1 90 ? 12.902 4.086 17.450 1.00 84.00 90 ASN A C 1
ATOM 688 O O . ASN A 1 90 ? 12.255 4.903 16.799 1.00 84.00 90 ASN A O 1
ATOM 692 N N . GLU A 1 91 ? 12.932 4.102 18.778 1.00 80.81 91 GLU A N 1
ATOM 693 C CA . GLU A 1 91 ? 12.282 5.125 19.591 1.00 80.81 91 GLU A CA 1
ATOM 694 C C . GLU A 1 91 ? 13.312 6.136 20.119 1.00 80.81 91 GLU A C 1
ATOM 696 O O . GLU A 1 91 ? 14.491 5.850 20.337 1.00 80.81 91 GLU A O 1
ATOM 701 N N . LYS A 1 92 ? 12.876 7.384 20.295 1.00 79.06 92 LYS A N 1
ATOM 702 C CA . LYS A 1 92 ? 13.724 8.467 20.795 1.00 79.06 92 LYS A CA 1
ATOM 703 C C . LYS A 1 92 ? 14.172 8.147 22.220 1.00 79.06 92 LYS A C 1
ATOM 705 O O . LYS A 1 92 ? 13.339 7.971 23.097 1.00 79.06 92 LYS A O 1
ATOM 710 N N . TYR A 1 93 ? 15.485 8.160 22.448 1.00 80.75 93 TYR A N 1
ATOM 711 C CA . TYR A 1 93 ? 16.100 7.910 23.760 1.00 80.75 93 TYR A CA 1
ATOM 712 C C . TYR A 1 93 ? 15.941 6.478 24.298 1.00 80.75 93 TYR A C 1
ATOM 714 O O . TYR A 1 93 ? 16.262 6.234 25.459 1.00 80.75 93 TYR A O 1
ATOM 722 N N . VAL A 1 94 ? 15.525 5.529 23.457 1.00 82.81 94 VAL A N 1
ATOM 723 C CA . VAL A 1 94 ? 15.406 4.107 23.802 1.00 82.81 94 VAL A CA 1
ATOM 724 C C . VAL A 1 94 ? 16.321 3.296 22.878 1.00 82.81 94 VAL A C 1
ATOM 726 O O . VAL A 1 94 ? 16.469 3.650 21.704 1.00 82.81 94 VAL A O 1
ATOM 729 N N . PRO A 1 95 ? 16.985 2.232 23.367 1.00 84.69 95 PRO A N 1
ATOM 730 C CA . PRO A 1 95 ? 17.716 1.323 22.499 1.00 84.69 95 PRO A CA 1
ATOM 731 C C . PRO A 1 95 ? 16.797 0.723 21.438 1.00 84.69 95 PRO A C 1
ATOM 733 O O . PRO A 1 95 ? 15.655 0.348 21.714 1.00 84.69 95 PRO A O 1
ATOM 736 N N . LYS A 1 96 ? 17.323 0.602 20.224 1.00 87.38 96 LYS A N 1
ATOM 737 C CA . LYS A 1 96 ? 16.615 -0.101 19.166 1.00 87.38 96 LYS A CA 1
ATOM 738 C C . LYS A 1 96 ? 16.363 -1.547 19.569 1.00 87.38 96 LYS A C 1
ATOM 740 O O . LYS A 1 96 ? 17.220 -2.180 20.189 1.00 87.38 96 LYS A O 1
ATOM 745 N N . HIS A 1 97 ? 15.197 -2.049 19.205 1.00 87.06 97 HIS A N 1
ATOM 746 C CA . HIS A 1 97 ? 14.797 -3.413 19.499 1.00 87.06 97 HIS A CA 1
ATOM 747 C C . HIS A 1 97 ? 13.971 -3.973 18.344 1.00 87.06 97 HIS A C 1
ATOM 749 O O . HIS A 1 97 ? 13.346 -3.234 17.586 1.00 87.06 97 HIS A O 1
ATOM 755 N N . GLU A 1 98 ? 14.014 -5.288 18.184 1.00 88.94 98 GLU A N 1
ATOM 756 C CA . GLU A 1 98 ? 13.264 -5.988 17.148 1.00 88.94 98 GLU A CA 1
ATOM 757 C C . GLU A 1 98 ? 11.865 -6.336 17.661 1.00 88.94 98 GLU A C 1
ATOM 759 O O . GLU A 1 98 ? 11.715 -6.816 18.787 1.00 88.94 98 GLU A O 1
ATOM 764 N N . VAL A 1 99 ? 10.849 -6.104 16.829 1.00 88.69 99 VAL A N 1
ATOM 765 C CA . VAL A 1 99 ? 9.452 -6.443 17.125 1.00 88.69 99 VAL A CA 1
ATOM 766 C C . VAL A 1 99 ? 8.864 -7.336 16.042 1.00 88.69 99 VAL A C 1
ATOM 768 O O . VAL A 1 99 ? 9.271 -7.288 14.877 1.00 88.69 99 VAL A O 1
ATOM 771 N N . GLU A 1 100 ? 7.872 -8.142 16.420 1.00 89.75 100 GLU A N 1
ATOM 772 C CA . GLU A 1 100 ? 7.107 -8.944 15.468 1.00 89.75 100 GLU A CA 1
ATOM 773 C C . GLU A 1 100 ? 6.235 -8.049 14.574 1.00 89.75 100 GLU A C 1
ATOM 775 O O . GLU A 1 100 ? 5.552 -7.125 15.022 1.00 89.75 100 GLU A O 1
ATOM 780 N N . ASN A 1 101 ? 6.236 -8.351 13.279 1.00 89.62 101 ASN A N 1
ATOM 781 C CA . ASN A 1 101 ? 5.538 -7.587 12.266 1.00 89.62 101 ASN A CA 1
ATOM 782 C C . ASN A 1 101 ? 4.167 -8.182 11.923 1.00 89.62 101 ASN A C 1
ATOM 784 O O . ASN A 1 101 ? 4.009 -8.922 10.947 1.00 89.62 101 ASN A O 1
ATOM 788 N N . VAL A 1 102 ? 3.143 -7.776 12.668 1.00 90.62 102 VAL A N 1
ATOM 789 C CA . VAL A 1 102 ? 1.748 -8.180 12.416 1.00 90.62 102 VAL A CA 1
ATOM 790 C C . VAL A 1 102 ? 0.934 -7.144 11.628 1.00 90.62 102 VAL A C 1
ATOM 792 O O . VAL A 1 102 ? -0.255 -7.357 11.374 1.00 90.62 102 VAL A O 1
ATOM 795 N N . VAL A 1 103 ? 1.555 -6.038 11.193 1.00 90.94 103 VAL A N 1
ATOM 796 C CA . VAL A 1 103 ? 0.838 -4.922 10.559 1.00 90.94 103 VAL A CA 1
ATOM 797 C C . VAL A 1 103 ? 0.449 -5.224 9.115 1.00 90.94 103 VAL A C 1
ATOM 799 O O . VAL A 1 103 ? 1.246 -5.722 8.318 1.00 90.94 103 VAL A O 1
ATOM 802 N N . ASN A 1 104 ? -0.777 -4.875 8.744 1.00 92.88 104 ASN A N 1
ATOM 803 C CA . ASN A 1 104 ? -1.244 -4.834 7.363 1.00 92.88 104 ASN A CA 1
ATOM 804 C C . ASN A 1 104 ? -1.509 -3.378 6.982 1.00 92.88 104 ASN A C 1
ATOM 806 O O . ASN A 1 104 ? -2.043 -2.610 7.781 1.00 92.88 104 ASN A O 1
ATOM 810 N N . ILE A 1 105 ? -1.118 -2.989 5.770 1.00 91.94 105 ILE A N 1
ATOM 811 C CA . ILE A 1 105 ? -1.152 -1.587 5.345 1.00 91.94 105 ILE A CA 1
ATOM 812 C C . ILE A 1 105 ? -2.254 -1.389 4.310 1.00 91.94 105 ILE A C 1
ATOM 814 O O . ILE A 1 105 ? -2.300 -2.094 3.297 1.00 91.94 105 ILE A O 1
ATOM 818 N N . MET A 1 106 ? -3.095 -0.384 4.532 1.00 93.88 106 MET A N 1
ATOM 819 C CA . MET A 1 106 ? -4.000 0.149 3.518 1.00 93.88 106 MET A CA 1
ATOM 820 C C . MET A 1 106 ? -3.580 1.569 3.159 1.00 93.88 106 MET A C 1
ATOM 822 O O . MET A 1 106 ? -3.462 2.419 4.036 1.00 93.88 106 MET A O 1
ATOM 826 N N . ILE A 1 107 ? -3.385 1.830 1.873 1.00 91.75 107 ILE A N 1
ATOM 827 C CA . ILE A 1 107 ? -3.019 3.136 1.335 1.00 91.75 107 ILE A CA 1
ATOM 828 C C . ILE A 1 107 ? -4.276 3.786 0.767 1.00 91.75 107 ILE A C 1
ATOM 830 O O . ILE A 1 107 ? -4.950 3.206 -0.077 1.00 91.75 107 ILE A O 1
ATOM 834 N N . VAL A 1 108 ? -4.593 4.997 1.204 1.00 92.62 108 VAL A N 1
ATOM 835 C CA . VAL A 1 108 ? -5.713 5.798 0.713 1.00 92.62 108 VAL A CA 1
ATOM 836 C C . VAL A 1 108 ? -5.154 7.030 0.026 1.00 92.62 108 VAL A C 1
ATOM 838 O O . VAL A 1 108 ? -4.389 7.787 0.618 1.00 92.62 108 VAL A O 1
ATOM 841 N N . THR A 1 109 ? -5.518 7.236 -1.237 1.00 88.50 109 THR A N 1
ATOM 842 C CA . THR A 1 109 ? -4.939 8.308 -2.050 1.00 88.50 109 THR A CA 1
ATOM 843 C C . THR A 1 109 ? -5.948 8.905 -3.026 1.00 88.50 109 THR A C 1
ATOM 845 O O . THR A 1 109 ? -6.912 8.257 -3.448 1.00 88.50 109 THR A O 1
ATOM 848 N N . ASN A 1 110 ? -5.728 10.164 -3.386 1.00 88.06 110 ASN A N 1
ATOM 849 C CA . ASN A 1 110 ? -6.359 10.821 -4.529 1.00 88.06 110 ASN A CA 1
ATOM 850 C C . ASN A 1 110 ? -5.432 10.903 -5.755 1.00 88.06 110 ASN A C 1
ATOM 852 O O . ASN A 1 110 ? -5.895 11.248 -6.840 1.00 88.06 110 ASN A O 1
ATOM 856 N N . ASN A 1 111 ? -4.151 10.566 -5.595 1.00 82.75 111 ASN A N 1
ATOM 857 C CA . ASN A 1 111 ? -3.179 10.541 -6.674 1.00 82.75 111 ASN A CA 1
ATOM 858 C C . ASN A 1 111 ? -3.396 9.287 -7.535 1.00 82.75 111 ASN A C 1
ATOM 860 O O . ASN A 1 111 ? -3.424 8.175 -7.010 1.00 82.75 111 ASN A O 1
ATOM 864 N N . ILE A 1 112 ? -3.521 9.480 -8.851 1.00 76.00 112 ILE A N 1
ATOM 865 C CA . ILE A 1 112 ? -3.642 8.402 -9.848 1.00 76.00 112 ILE A CA 1
ATOM 866 C C . ILE A 1 112 ? -2.347 7.597 -10.009 1.00 76.00 112 ILE A C 1
ATOM 868 O O . ILE A 1 112 ? -2.374 6.464 -10.477 1.00 76.00 112 ILE A O 1
ATOM 872 N N . TYR A 1 113 ? -1.215 8.174 -9.604 1.00 78.12 113 TYR A N 1
ATOM 873 C CA . TYR A 1 113 ? 0.085 7.523 -9.575 1.00 78.12 113 TYR A CA 1
ATOM 874 C C . TYR A 1 113 ? 0.667 7.592 -8.160 1.00 78.12 113 TYR A C 1
ATOM 876 O O . TYR A 1 113 ? 1.578 8.381 -7.894 1.00 78.12 113 TYR A O 1
ATOM 884 N N . PRO A 1 114 ? 0.111 6.816 -7.210 1.00 72.38 114 PRO A N 1
ATOM 885 C CA . PRO A 1 114 ? 0.560 6.882 -5.834 1.00 72.38 114 PRO A CA 1
ATOM 886 C C . PRO A 1 114 ? 1.9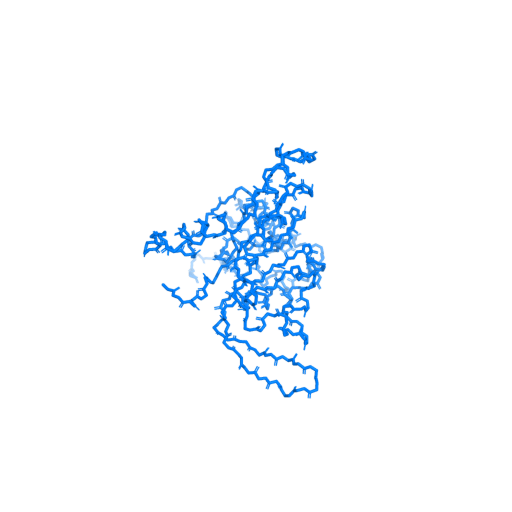49 6.297 -5.675 1.00 72.38 114 PRO A C 1
ATOM 888 O O . PRO A 1 114 ? 2.738 6.872 -4.951 1.00 72.38 114 PRO A O 1
ATOM 891 N N . LEU A 1 115 ? 2.265 5.173 -6.322 1.00 80.19 115 LEU A N 1
ATOM 892 C CA . LEU A 1 115 ? 3.548 4.501 -6.150 1.00 80.19 115 LEU A CA 1
ATOM 893 C C . LEU A 1 115 ? 3.938 3.697 -7.381 1.00 80.19 115 LEU A C 1
ATOM 895 O O . LEU A 1 115 ? 3.077 3.196 -8.098 1.00 80.19 115 LEU A O 1
ATOM 899 N N . LYS A 1 116 ? 5.247 3.544 -7.589 1.00 82.06 116 LYS A N 1
ATOM 900 C CA . LYS A 1 116 ? 5.795 2.702 -8.650 1.00 82.06 116 LYS A CA 1
ATOM 901 C C . LYS A 1 116 ? 5.464 1.223 -8.419 1.00 82.06 116 LYS A C 1
ATOM 903 O O . LYS A 1 116 ? 5.945 0.626 -7.455 1.00 82.06 116 LYS A O 1
ATOM 908 N N . ILE A 1 117 ? 4.692 0.619 -9.318 1.00 86.00 117 ILE A N 1
ATOM 909 C CA . ILE A 1 117 ? 4.347 -0.808 -9.276 1.00 86.00 117 ILE A CA 1
ATOM 910 C C . ILE A 1 117 ? 4.984 -1.491 -10.483 1.00 86.00 117 ILE A C 1
ATOM 912 O O . ILE A 1 117 ? 4.732 -1.131 -11.627 1.00 86.00 117 ILE A O 1
ATOM 916 N N . GLU A 1 118 ? 5.814 -2.497 -10.228 1.00 83.75 118 GLU A N 1
ATOM 917 C CA . GLU A 1 118 ? 6.417 -3.310 -11.285 1.00 83.75 118 GLU A CA 1
ATOM 918 C C . GLU A 1 118 ? 5.410 -4.331 -11.832 1.00 83.75 118 GLU A C 1
ATOM 920 O O . GLU A 1 118 ? 4.497 -4.770 -11.133 1.00 83.75 118 GLU A O 1
ATOM 925 N N . ASN A 1 119 ? 5.593 -4.774 -13.078 1.00 81.88 119 ASN A N 1
ATOM 926 C CA . ASN A 1 119 ? 4.690 -5.750 -13.699 1.00 81.88 119 ASN A CA 1
ATOM 927 C C . ASN A 1 119 ? 4.631 -7.093 -12.938 1.00 81.88 119 ASN A C 1
ATOM 929 O O . ASN A 1 119 ? 3.594 -7.748 -12.892 1.00 81.88 119 ASN A O 1
ATOM 933 N N . SER A 1 120 ? 5.738 -7.493 -12.310 1.00 83.44 120 SER A N 1
ATOM 934 C CA . SER A 1 120 ? 5.844 -8.700 -11.480 1.00 83.44 120 SER A CA 1
ATOM 935 C C . SER A 1 120 ? 5.428 -8.478 -10.017 1.00 83.44 120 SER A C 1
ATOM 937 O O . SER A 1 120 ? 5.561 -9.386 -9.191 1.00 83.44 120 SER A O 1
ATOM 939 N N . ASP A 1 121 ? 4.933 -7.286 -9.662 1.00 86.00 121 ASP A N 1
ATOM 940 C CA . ASP A 1 121 ? 4.610 -6.938 -8.284 1.00 86.00 121 ASP A CA 1
ATOM 941 C C . ASP A 1 121 ? 3.368 -7.687 -7.771 1.00 86.00 121 ASP A C 1
ATOM 943 O O . ASP A 1 121 ? 2.228 -7.507 -8.225 1.00 86.00 121 ASP A O 1
ATOM 947 N N . ARG A 1 122 ? 3.613 -8.513 -6.753 1.00 89.81 122 ARG A N 1
ATOM 948 C CA . ARG A 1 122 ? 2.629 -9.358 -6.066 1.00 89.81 122 ARG A CA 1
ATOM 949 C C . ARG A 1 122 ? 2.182 -8.816 -4.704 1.00 89.81 122 ARG A C 1
ATOM 951 O O . ARG A 1 122 ? 1.637 -9.582 -3.919 1.00 89.81 122 ARG A O 1
ATOM 958 N N . ARG A 1 123 ? 2.470 -7.548 -4.388 1.00 91.81 123 ARG A N 1
ATOM 959 C CA . ARG A 1 123 ? 2.233 -6.946 -3.064 1.00 91.81 123 ARG A CA 1
ATOM 960 C C . ARG A 1 123 ? 1.040 -5.993 -3.059 1.00 91.81 123 ARG A C 1
ATOM 962 O O . ARG A 1 123 ? 0.359 -5.922 -2.047 1.00 91.81 123 ARG A O 1
ATOM 969 N N . TYR A 1 124 ? 0.753 -5.291 -4.155 1.00 93.44 124 TYR A N 1
ATOM 970 C CA . TYR A 1 124 ? -0.286 -4.248 -4.161 1.00 93.44 124 TYR A CA 1
ATOM 971 C C . TYR A 1 124 ? -1.572 -4.656 -4.883 1.00 93.44 124 TYR A C 1
ATOM 973 O O . TYR A 1 124 ? -1.551 -4.940 -6.087 1.00 93.44 124 TYR A O 1
ATOM 981 N N . VAL A 1 125 ? -2.690 -4.635 -4.151 1.00 95.12 125 VAL A N 1
ATOM 982 C CA . VAL A 1 125 ? -4.061 -4.697 -4.678 1.00 95.12 125 VAL A CA 1
ATOM 983 C C . VAL A 1 125 ? -4.523 -3.264 -4.928 1.00 95.12 125 VAL A C 1
ATOM 985 O O . VAL A 1 125 ? -4.538 -2.469 -3.995 1.00 95.12 125 VAL A O 1
ATOM 988 N N . VAL A 1 126 ? -4.899 -2.917 -6.161 1.00 94.50 126 VAL A N 1
ATOM 989 C CA . VAL A 1 126 ? -5.317 -1.546 -6.505 1.00 94.50 126 VAL A CA 1
ATOM 990 C C . VAL A 1 126 ? -6.815 -1.505 -6.772 1.00 94.50 126 VAL A C 1
ATOM 992 O O . VAL A 1 126 ? -7.287 -2.091 -7.750 1.00 94.50 126 VAL A O 1
ATOM 995 N N . CYS A 1 127 ? -7.541 -0.794 -5.915 1.00 94.69 127 CYS A N 1
ATOM 996 C CA . CYS A 1 127 ? -8.979 -0.586 -5.990 1.00 94.69 127 CYS A CA 1
ATOM 997 C C . CYS A 1 127 ? -9.273 0.869 -6.367 1.00 94.69 127 CYS A C 1
ATOM 999 O O . CYS A 1 127 ? -8.942 1.793 -5.622 1.00 94.69 127 CYS A O 1
ATOM 1001 N N . GLU A 1 128 ? -9.919 1.065 -7.512 1.00 93.75 128 GLU A N 1
ATOM 1002 C CA . GLU A 1 128 ? -10.470 2.358 -7.905 1.00 93.75 128 GLU A CA 1
ATOM 1003 C C . GLU A 1 128 ? -11.862 2.525 -7.296 1.00 93.75 128 GLU A C 1
ATOM 1005 O O . GLU A 1 128 ? -12.781 1.759 -7.579 1.00 93.75 128 GLU A O 1
ATOM 1010 N N . CYS A 1 129 ? -11.995 3.501 -6.405 1.00 93.69 129 CYS A N 1
ATOM 1011 C CA . CYS A 1 129 ? -13.231 3.778 -5.697 1.00 93.69 129 CYS A CA 1
ATOM 1012 C C . CYS A 1 129 ? -14.156 4.649 -6.556 1.00 93.69 129 CYS A C 1
ATOM 1014 O O . CYS A 1 129 ? -13.745 5.701 -7.052 1.00 93.69 129 CYS A O 1
ATOM 1016 N N . SER A 1 130 ? -15.418 4.230 -6.670 1.00 93.38 130 SER A N 1
ATOM 1017 C CA . SER A 1 130 ? -16.431 4.943 -7.450 1.00 93.38 130 SER A CA 1
ATOM 1018 C C . SER A 1 130 ? -16.764 6.323 -6.857 1.00 93.38 130 SER A C 1
ATOM 1020 O O . SER A 1 130 ? -16.861 6.457 -5.632 1.00 93.38 130 SER A O 1
ATOM 1022 N N . PRO A 1 131 ? -16.972 7.357 -7.693 1.00 93.44 131 PRO A N 1
ATOM 1023 C CA . PRO A 1 131 ? -17.410 8.673 -7.250 1.00 93.44 131 PRO A CA 1
ATOM 1024 C C . PRO A 1 131 ? -18.937 8.840 -7.149 1.00 93.44 131 PRO A C 1
ATOM 1026 O O . PRO A 1 131 ? -19.376 9.972 -6.968 1.00 93.44 131 PRO A O 1
ATOM 1029 N N . ASP A 1 132 ? -19.738 7.774 -7.248 1.00 94.12 132 ASP A N 1
ATOM 1030 C CA . ASP A 1 132 ? -21.212 7.854 -7.344 1.00 94.12 132 ASP A CA 1
ATOM 1031 C C . ASP A 1 132 ? -21.876 8.687 -6.234 1.00 94.12 132 ASP A C 1
ATOM 1033 O O . ASP A 1 132 ? -22.788 9.462 -6.502 1.00 94.12 132 ASP A O 1
ATOM 1037 N N . HIS A 1 133 ? -21.379 8.588 -4.997 1.00 92.31 133 HIS A N 1
ATOM 1038 C CA . HIS A 1 133 ? -21.902 9.341 -3.847 1.00 92.31 133 HIS A CA 1
ATOM 1039 C C . HIS A 1 133 ? -21.094 10.605 -3.527 1.00 92.31 133 HIS A C 1
ATOM 1041 O O . HIS A 1 133 ? -21.187 11.158 -2.431 1.00 92.31 133 HIS A O 1
ATOM 1047 N N . ARG A 1 134 ? -20.249 11.086 -4.446 1.00 93.06 134 ARG A N 1
ATOM 1048 C CA . ARG A 1 134 ? -19.413 12.265 -4.195 1.00 93.06 134 ARG A CA 1
ATOM 1049 C C . ARG A 1 134 ? -20.281 13.498 -3.945 1.00 93.06 134 ARG A C 1
ATOM 1051 O O . ARG A 1 134 ? -20.991 13.957 -4.830 1.00 93.06 134 ARG A O 1
ATOM 1058 N N . GLY A 1 135 ? -20.148 14.080 -2.754 1.00 90.88 135 GLY A N 1
ATOM 1059 C CA . GLY A 1 135 ? -20.936 15.251 -2.354 1.00 90.88 135 GLY A CA 1
ATOM 1060 C C . GLY A 1 135 ? -22.372 14.932 -1.924 1.00 90.88 135 GLY A C 1
ATOM 1061 O O . GLY A 1 135 ? -23.108 15.856 -1.587 1.00 90.88 135 GLY A O 1
ATOM 1062 N N . ASP A 1 136 ? -22.761 13.654 -1.879 1.00 93.94 136 ASP A N 1
ATOM 1063 C CA . ASP A 1 136 ? -24.055 13.217 -1.356 1.00 93.94 136 ASP A CA 1
ATOM 1064 C C . ASP A 1 136 ? -24.034 13.222 0.179 1.00 93.94 136 ASP A C 1
ATOM 1066 O O . ASP A 1 136 ? -23.751 12.224 0.849 1.00 93.94 136 ASP A O 1
ATOM 1070 N N . LEU A 1 137 ? -24.280 14.404 0.748 1.00 93.38 137 LEU A N 1
ATOM 1071 C CA . LEU A 1 137 ? -24.272 14.600 2.194 1.00 93.38 137 LEU A CA 1
ATOM 1072 C C . LEU A 1 137 ? -25.356 13.761 2.881 1.00 93.38 137 LEU A C 1
ATOM 1074 O O . LEU A 1 137 ? -25.096 13.196 3.936 1.00 93.38 137 LEU A O 1
ATOM 1078 N N . ALA A 1 138 ? -26.545 13.647 2.281 1.00 96.06 138 ALA A N 1
ATOM 1079 C CA . ALA A 1 138 ? -27.659 12.908 2.867 1.00 96.06 138 ALA A CA 1
ATOM 1080 C C . ALA A 1 138 ? -27.334 11.413 2.994 1.00 96.06 138 ALA A C 1
ATOM 1082 O O . ALA A 1 138 ? -27.571 10.818 4.051 1.00 96.06 138 ALA A O 1
ATOM 1083 N N . TYR A 1 139 ? -26.727 10.829 1.957 1.00 95.25 139 TYR A N 1
ATOM 1084 C CA . TYR A 1 139 ? -26.230 9.459 1.995 1.00 95.25 139 TYR A CA 1
ATOM 1085 C C . TYR A 1 139 ? -25.189 9.264 3.099 1.00 95.25 139 TYR A C 1
ATOM 1087 O O . TYR A 1 139 ? -25.360 8.391 3.951 1.00 95.25 139 TYR A O 1
ATOM 1095 N N . PHE A 1 140 ? -24.140 10.094 3.140 1.00 94.62 140 PHE A N 1
ATOM 1096 C CA . PHE A 1 140 ? -23.076 9.929 4.135 1.00 94.62 140 PHE A CA 1
ATOM 1097 C C . PHE A 1 140 ? -23.546 10.197 5.563 1.00 94.62 140 PHE A C 1
ATOM 1099 O O . PHE A 1 140 ? -23.122 9.488 6.469 1.00 94.62 140 PHE A O 1
ATOM 1106 N N . THR A 1 141 ? -24.440 11.162 5.786 1.00 95.50 141 THR A N 1
ATOM 1107 C CA . THR A 1 141 ? -25.044 11.386 7.104 1.00 95.50 141 THR A CA 1
ATOM 1108 C C . THR A 1 141 ? -25.847 10.168 7.542 1.00 95.50 141 THR A C 1
ATOM 1110 O O . THR A 1 141 ? -25.660 9.694 8.658 1.00 95.50 141 THR A O 1
ATOM 1113 N N . THR A 1 142 ? -26.689 9.617 6.664 1.00 96.44 142 THR A N 1
ATOM 1114 C CA . THR A 1 142 ? -27.479 8.415 6.974 1.00 96.44 142 THR A CA 1
ATOM 1115 C C . THR A 1 142 ? -26.574 7.223 7.279 1.00 96.44 142 THR A C 1
ATOM 1117 O O . THR A 1 142 ? -26.766 6.544 8.284 1.00 96.44 142 THR A O 1
ATOM 1120 N N . LEU A 1 143 ? -25.547 7.008 6.454 1.00 94.62 143 LEU A N 1
ATOM 1121 C CA . LEU A 1 143 ? -24.576 5.934 6.630 1.00 94.62 143 LEU A CA 1
ATOM 1122 C C . LEU A 1 143 ? -23.798 6.082 7.944 1.00 94.62 143 LEU A C 1
ATOM 1124 O O . LEU A 1 143 ? -23.751 5.145 8.731 1.00 94.62 143 LEU A O 1
ATOM 1128 N N . CYS A 1 144 ? -23.217 7.251 8.217 1.00 94.31 144 CYS A N 1
ATOM 1129 C CA . CYS A 1 144 ? -22.439 7.467 9.436 1.00 94.31 144 CYS A CA 1
ATOM 1130 C C . CYS A 1 144 ? -23.296 7.390 10.705 1.00 94.31 144 CYS A C 1
ATOM 1132 O O . CYS A 1 144 ? -22.818 6.885 11.716 1.00 94.31 144 CYS A O 1
ATOM 1134 N N . ASN A 1 145 ? -24.556 7.831 10.651 1.00 95.56 145 ASN A N 1
ATOM 1135 C CA . ASN A 1 145 ? -25.485 7.708 11.777 1.00 95.56 145 ASN A CA 1
ATOM 1136 C C . ASN A 1 145 ? -25.907 6.255 12.046 1.00 95.56 145 ASN A C 1
ATOM 1138 O O . ASN A 1 145 ? -26.379 5.968 13.140 1.00 95.56 145 ASN A O 1
ATOM 1142 N N . SER A 1 146 ? -25.743 5.350 11.075 1.00 94.75 146 SER A N 1
ATOM 1143 C CA . SER A 1 146 ? -26.042 3.921 11.240 1.00 94.75 146 SER A CA 1
ATOM 1144 C C . SER A 1 146 ? -24.924 3.120 11.921 1.00 94.75 146 SER A C 1
ATOM 1146 O O . SER A 1 146 ? -25.096 1.932 12.164 1.00 94.75 146 SER A O 1
ATOM 1148 N N . PHE A 1 147 ? -23.772 3.735 12.214 1.00 95.12 147 PHE A N 1
ATOM 1149 C CA . PHE A 1 147 ? -22.643 3.064 12.867 1.00 95.12 147 PHE A CA 1
ATOM 1150 C C . PHE A 1 147 ? -22.836 2.994 14.386 1.00 95.12 147 PHE A C 1
ATOM 1152 O O . PHE A 1 147 ? -22.142 3.671 15.146 1.00 95.12 147 PHE A O 1
ATOM 1159 N N . ASP A 1 148 ? -23.791 2.180 14.818 1.00 95.31 148 ASP A N 1
ATOM 1160 C CA . ASP A 1 148 ? -24.053 1.864 16.219 1.00 95.31 148 ASP A CA 1
ATOM 1161 C C . ASP A 1 148 ? -23.357 0.563 16.666 1.00 95.31 148 ASP A C 1
ATOM 1163 O O . ASP A 1 148 ? -22.619 -0.083 15.915 1.00 95.31 148 ASP A O 1
ATOM 1167 N N . GLU A 1 149 ? -23.550 0.192 17.932 1.00 95.19 149 GLU A N 1
ATOM 1168 C CA . GLU A 1 149 ? -22.980 -1.030 18.503 1.00 95.19 149 GLU A CA 1
ATOM 1169 C C . GLU A 1 149 ? -23.446 -2.287 17.747 1.00 95.19 149 GLU A C 1
ATOM 1171 O O . GLU A 1 149 ? -22.641 -3.179 17.468 1.00 95.19 149 GLU A O 1
ATOM 1176 N N . ASP A 1 150 ? -24.715 -2.328 17.334 1.00 96.62 150 ASP A N 1
ATOM 1177 C CA . ASP A 1 150 ? -25.283 -3.441 16.573 1.00 96.62 150 ASP A CA 1
ATOM 1178 C C . ASP A 1 150 ? -24.638 -3.569 15.189 1.00 96.62 150 ASP A C 1
ATOM 1180 O O . ASP A 1 150 ? -24.315 -4.678 14.753 1.00 96.62 150 ASP A O 1
ATOM 1184 N N . PHE A 1 151 ? -24.376 -2.457 14.500 1.00 96.62 151 PHE A N 1
ATOM 1185 C CA . PHE A 1 151 ? -23.629 -2.442 13.246 1.00 96.62 151 PHE A CA 1
ATOM 1186 C C . PHE A 1 151 ? -22.242 -3.072 13.414 1.00 96.62 151 PHE A C 1
ATOM 1188 O O . PHE A 1 151 ? -21.878 -3.962 12.637 1.00 96.62 151 PHE A O 1
ATOM 1195 N N . TYR A 1 152 ? -21.479 -2.667 14.435 1.00 96.12 152 TYR A N 1
ATOM 1196 C CA . TYR A 1 152 ? -20.144 -3.222 14.679 1.00 96.12 152 TYR A CA 1
ATOM 1197 C C . TYR A 1 152 ? -20.191 -4.697 15.094 1.00 96.12 152 TYR A C 1
ATOM 1199 O O . TYR A 1 152 ? -19.378 -5.482 14.603 1.00 96.12 152 TYR A O 1
ATOM 1207 N N . ASN A 1 153 ? -21.163 -5.106 15.912 1.00 95.69 153 ASN A N 1
ATOM 1208 C CA . ASN A 1 153 ? -21.369 -6.508 16.288 1.00 95.69 153 ASN A CA 1
ATOM 1209 C C . ASN A 1 153 ? -21.698 -7.385 15.072 1.00 95.69 153 ASN A C 1
ATOM 1211 O O . ASN A 1 153 ? -21.131 -8.472 14.903 1.00 95.69 153 ASN A O 1
ATOM 1215 N N . ASN A 1 154 ? -22.564 -6.901 14.180 1.00 96.25 154 ASN A N 1
ATOM 1216 C CA . ASN A 1 154 ? -22.897 -7.583 12.932 1.00 96.25 154 ASN A CA 1
ATOM 1217 C C . ASN A 1 154 ? -21.694 -7.656 11.987 1.00 96.25 154 ASN A C 1
ATOM 1219 O O . ASN A 1 154 ? -21.420 -8.714 11.418 1.00 96.25 154 ASN A O 1
ATOM 1223 N N . LEU A 1 155 ? -20.936 -6.566 11.853 1.00 95.75 155 LEU A N 1
ATOM 1224 C CA . LEU A 1 155 ? -19.727 -6.525 11.034 1.00 95.75 155 LEU A CA 1
ATOM 1225 C C . LEU A 1 155 ? -18.650 -7.484 11.560 1.00 95.75 155 LEU A C 1
ATOM 1227 O O . LEU A 1 155 ? -18.038 -8.223 10.785 1.00 95.75 155 LEU A O 1
ATOM 1231 N N . PHE A 1 156 ? -18.444 -7.517 12.876 1.00 94.62 156 PHE A N 1
ATOM 1232 C CA . PHE A 1 156 ? -1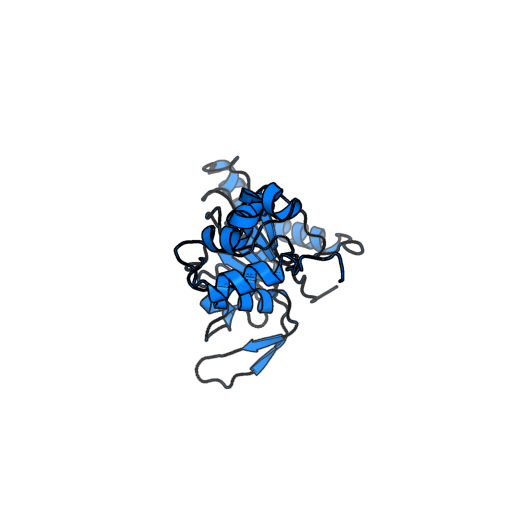7.528 -8.451 13.519 1.00 94.62 156 PHE A CA 1
ATOM 1233 C C . PHE A 1 156 ? -17.958 -9.900 13.276 1.00 94.62 156 PHE A C 1
ATOM 1235 O O . PHE A 1 156 ? -17.153 -10.724 12.840 1.00 94.62 156 PHE A O 1
ATOM 1242 N N . THR A 1 157 ? -19.245 -10.198 13.472 1.00 96.25 157 THR A N 1
ATOM 1243 C CA . THR A 1 157 ? -19.825 -11.523 13.211 1.00 96.25 157 THR A CA 1
ATOM 1244 C C . THR A 1 157 ? -19.638 -11.933 11.752 1.00 96.25 157 THR A C 1
ATOM 1246 O O . THR A 1 157 ? -19.236 -13.065 11.475 1.00 96.25 157 THR A O 1
ATOM 1249 N N . PHE A 1 158 ? -19.855 -11.015 10.807 1.00 95.94 158 PHE A N 1
ATOM 1250 C CA . PHE A 1 158 ? -19.617 -11.255 9.386 1.00 95.94 158 PHE A CA 1
ATOM 1251 C C . PHE A 1 158 ? -18.162 -11.658 9.111 1.00 95.94 158 PHE A C 1
ATOM 1253 O O . PHE A 1 158 ? -17.924 -12.651 8.424 1.00 95.94 158 PHE A O 1
ATOM 1260 N N . PHE A 1 159 ? -17.179 -10.948 9.676 1.00 93.44 159 PHE A N 1
ATOM 1261 C CA . PHE A 1 159 ? -15.769 -11.304 9.493 1.00 93.44 159 PHE A CA 1
ATOM 1262 C C . PHE A 1 159 ? -15.384 -12.617 10.182 1.00 93.44 159 PHE A C 1
ATOM 1264 O O . PHE A 1 159 ? -14.637 -13.403 9.602 1.00 93.44 159 PHE A O 1
ATOM 1271 N N . MET A 1 160 ? -15.914 -12.891 11.377 1.00 92.31 160 MET A N 1
ATOM 1272 C CA . MET A 1 160 ? -15.616 -14.112 12.135 1.00 92.31 160 MET A CA 1
ATOM 1273 C C . MET A 1 160 ? -16.228 -15.377 11.521 1.00 92.31 160 MET A C 1
ATOM 1275 O O . MET A 1 160 ? -15.695 -16.469 11.706 1.00 92.31 160 MET A O 1
ATOM 1279 N N . THR A 1 161 ? -17.332 -15.242 10.782 1.00 95.00 161 THR A N 1
ATOM 1280 C CA . THR A 1 161 ? -18.032 -16.362 10.125 1.00 95.00 161 THR A CA 1
ATOM 1281 C C . THR A 1 161 ? -17.617 -16.567 8.668 1.00 95.00 161 THR A C 1
ATOM 1283 O O . THR A 1 161 ? -18.000 -17.558 8.043 1.00 95.00 161 THR A O 1
ATOM 1286 N N . ARG A 1 162 ? -16.816 -15.656 8.104 1.00 93.25 162 ARG A N 1
ATOM 1287 C CA . ARG A 1 162 ? -16.352 -15.750 6.722 1.00 93.25 162 ARG A CA 1
ATOM 1288 C C . ARG A 1 162 ? -15.342 -16.889 6.569 1.00 93.25 162 ARG A C 1
ATOM 1290 O O . ARG A 1 162 ? -14.231 -16.819 7.089 1.00 93.25 162 ARG A O 1
ATOM 1297 N N . ASP A 1 163 ? -15.685 -17.901 5.773 1.00 92.75 163 ASP A N 1
ATOM 1298 C CA . ASP A 1 163 ? -14.716 -18.924 5.375 1.00 92.75 163 ASP A CA 1
ATOM 1299 C C . ASP A 1 163 ? -13.659 -18.332 4.429 1.00 92.75 163 ASP A C 1
ATOM 1301 O O . ASP A 1 163 ? -13.952 -17.894 3.313 1.00 92.75 163 ASP A O 1
ATOM 1305 N N . ILE A 1 164 ? -12.417 -18.321 4.908 1.00 91.81 164 ILE A N 1
ATOM 1306 C CA . ILE A 1 164 ? -11.221 -17.873 4.187 1.00 91.81 164 ILE A CA 1
ATOM 1307 C C . ILE A 1 164 ? -10.208 -19.009 3.997 1.00 91.81 164 ILE A C 1
ATOM 1309 O O . ILE A 1 164 ? -9.048 -18.753 3.686 1.00 91.81 164 ILE A O 1
ATOM 1313 N N . SER A 1 165 ? -10.615 -20.269 4.182 1.00 90.50 165 SER A N 1
ATOM 1314 C CA . SER A 1 165 ? -9.728 -21.437 4.070 1.00 90.50 165 SER A CA 1
ATOM 1315 C C . SER A 1 165 ? -9.048 -21.546 2.699 1.00 90.50 165 SER A C 1
ATOM 1317 O O . SER A 1 165 ? -7.892 -21.956 2.618 1.00 90.50 165 SER A O 1
ATOM 1319 N N . GLN A 1 166 ? -9.739 -21.122 1.637 1.00 92.19 166 GLN A N 1
ATOM 1320 C CA . GLN A 1 166 ? -9.233 -21.089 0.258 1.00 92.19 166 GLN A CA 1
ATOM 1321 C C . GLN A 1 166 ? -8.709 -19.710 -0.171 1.00 92.19 166 GLN A C 1
ATOM 1323 O O . GLN A 1 166 ? -8.291 -19.527 -1.316 1.00 92.19 166 GLN A O 1
ATOM 1328 N N . PHE A 1 167 ? -8.750 -18.711 0.713 1.00 90.88 167 PHE A N 1
ATOM 1329 C CA . PHE A 1 167 ? -8.313 -17.366 0.371 1.00 90.88 167 PHE A CA 1
ATOM 1330 C C . PHE A 1 167 ? -6.786 -17.286 0.381 1.00 90.88 167 PHE A C 1
ATOM 1332 O O . PHE A 1 167 ? -6.137 -17.511 1.403 1.00 90.88 167 PHE A O 1
ATOM 1339 N N . ASN A 1 168 ? -6.215 -16.917 -0.764 1.00 91.38 168 ASN A N 1
ATOM 1340 C CA . ASN A 1 168 ? -4.800 -16.607 -0.892 1.00 91.38 168 ASN A CA 1
ATOM 1341 C C . ASN A 1 168 ? -4.624 -15.090 -1.072 1.00 91.38 168 ASN A C 1
ATOM 1343 O O . ASN A 1 168 ? -4.875 -14.597 -2.174 1.00 91.38 168 ASN A O 1
ATOM 1347 N N . PRO A 1 169 ? -4.146 -14.356 -0.049 1.00 90.69 169 PRO A N 1
ATOM 1348 C CA . PRO A 1 169 ? -3.931 -12.912 -0.144 1.00 90.69 169 PRO A CA 1
ATOM 1349 C C . PRO A 1 169 ? -2.978 -12.512 -1.276 1.00 90.69 169 PRO A C 1
ATOM 1351 O O . PRO A 1 169 ? -3.160 -11.473 -1.900 1.00 90.69 169 PRO A O 1
ATOM 1354 N N . ARG A 1 170 ? -1.998 -13.368 -1.604 1.00 90.69 170 ARG A N 1
ATOM 1355 C CA . ARG A 1 170 ? -1.023 -13.125 -2.679 1.00 90.69 170 ARG A CA 1
ATOM 1356 C C . ARG A 1 170 ? -1.607 -13.319 -4.086 1.00 90.69 170 ARG A C 1
ATOM 1358 O O . ARG A 1 170 ? -0.939 -12.980 -5.063 1.00 90.69 170 ARG A O 1
ATOM 1365 N N . ASN A 1 171 ? -2.822 -13.860 -4.218 1.00 92.44 171 ASN A N 1
ATOM 1366 C CA . ASN A 1 171 ? -3.525 -13.947 -5.499 1.00 92.44 171 ASN A CA 1
ATOM 1367 C C . ASN A 1 171 ? -4.222 -12.614 -5.812 1.00 92.44 171 ASN A C 1
ATOM 1369 O O . ASN A 1 171 ? -5.430 -12.456 -5.632 1.00 92.44 171 ASN A O 1
ATOM 1373 N N . ILE A 1 172 ? -3.426 -11.634 -6.234 1.00 92.94 172 ILE A N 1
ATOM 1374 C CA . ILE A 1 172 ? -3.885 -10.263 -6.453 1.00 92.94 172 ILE A CA 1
ATOM 1375 C C . ILE A 1 172 ? -4.546 -10.111 -7.834 1.00 92.94 172 ILE A C 1
ATOM 1377 O O . ILE A 1 172 ? -3.918 -10.447 -8.843 1.00 92.94 172 ILE A O 1
ATOM 1381 N N . PRO A 1 173 ? -5.754 -9.522 -7.928 1.00 92.38 173 PRO A N 1
ATOM 1382 C CA . PRO A 1 173 ? -6.387 -9.236 -9.211 1.00 92.38 173 PRO A CA 1
ATOM 1383 C C . PRO A 1 173 ? -5.637 -8.153 -10.002 1.00 92.38 173 PRO A C 1
ATOM 1385 O O . PRO A 1 173 ? -5.208 -7.132 -9.460 1.00 92.38 173 PRO A O 1
ATOM 1388 N N . MET A 1 174 ? -5.531 -8.346 -11.319 1.00 93.81 174 MET A N 1
ATOM 1389 C CA . MET A 1 174 ? -4.957 -7.361 -12.243 1.00 93.81 174 MET A CA 1
ATOM 1390 C C . MET A 1 174 ? -6.033 -6.375 -12.727 1.00 93.81 174 MET A C 1
ATOM 1392 O O . MET A 1 174 ? -6.572 -6.509 -13.829 1.00 93.81 174 MET A O 1
ATOM 1396 N N . THR A 1 175 ? -6.367 -5.399 -11.878 1.00 93.62 175 THR A N 1
ATOM 1397 C CA . THR A 1 175 ? -7.355 -4.345 -12.171 1.00 93.62 175 THR A CA 1
ATOM 1398 C C . THR A 1 175 ? -6.852 -3.364 -13.236 1.00 93.62 175 THR A C 1
ATOM 1400 O O . THR A 1 175 ? -5.648 -3.267 -13.477 1.00 93.62 175 THR A O 1
ATOM 1403 N N . GLN A 1 176 ? -7.762 -2.622 -13.882 1.00 92.44 176 GLN A N 1
ATOM 1404 C CA . GLN A 1 176 ? -7.382 -1.595 -14.863 1.00 92.44 176 GLN A CA 1
ATOM 1405 C C . GLN A 1 176 ? -6.490 -0.523 -14.221 1.00 92.44 176 GLN A C 1
ATOM 1407 O O . GLN A 1 176 ? -5.392 -0.277 -14.705 1.00 92.44 176 GLN A O 1
ATOM 1412 N N . ALA A 1 177 ? -6.887 -0.041 -13.043 1.00 91.56 177 ALA A N 1
ATOM 1413 C CA . ALA A 1 177 ? -6.084 0.822 -12.186 1.00 91.56 177 ALA A CA 1
ATOM 1414 C C . ALA A 1 177 ? -4.647 0.312 -11.965 1.00 91.56 177 ALA A C 1
ATOM 1416 O O . ALA A 1 177 ? -3.684 1.057 -12.137 1.00 91.56 177 ALA A O 1
ATOM 1417 N N . LYS A 1 178 ? -4.478 -0.976 -11.628 1.00 92.25 178 LYS A N 1
ATOM 1418 C CA . LYS A 1 178 ? -3.145 -1.570 -11.453 1.00 92.25 178 LYS A CA 1
ATOM 1419 C C . LYS A 1 178 ? -2.346 -1.568 -12.758 1.00 92.25 178 LYS A C 1
ATOM 1421 O O . 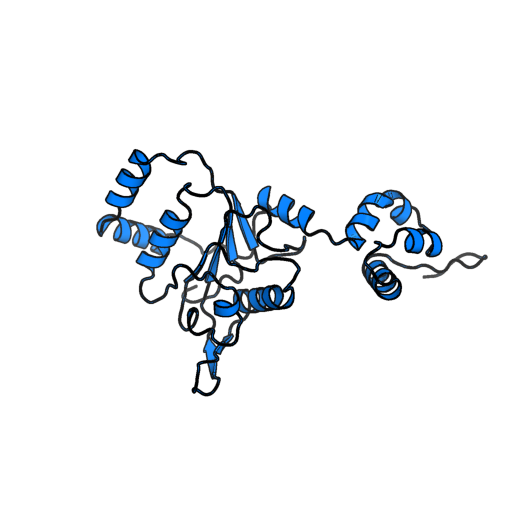LYS A 1 178 ? -1.161 -1.247 -12.733 1.00 92.25 178 LYS A O 1
ATOM 1426 N N . LYS A 1 179 ? -2.975 -1.904 -13.891 1.00 91.50 179 LYS A N 1
ATOM 1427 C CA . LYS A 1 179 ? -2.327 -1.873 -15.215 1.00 91.50 179 LYS A CA 1
ATOM 1428 C C . LYS A 1 179 ? -1.870 -0.467 -15.589 1.00 91.50 179 LYS A C 1
ATOM 1430 O O . LYS A 1 179 ? -0.774 -0.322 -16.122 1.00 91.50 179 LYS A O 1
ATOM 1435 N N . ASP A 1 180 ? -2.680 0.544 -15.296 1.00 89.62 180 ASP A N 1
ATOM 1436 C CA . ASP A 1 180 ? -2.362 1.937 -15.605 1.00 89.62 180 ASP A CA 1
ATOM 1437 C C . ASP A 1 180 ? -1.169 2.428 -14.779 1.00 89.62 180 ASP A C 1
ATOM 1439 O O . ASP A 1 180 ? -0.251 3.028 -15.338 1.00 89.62 180 ASP A O 1
ATOM 1443 N N . ILE A 1 181 ? -1.107 2.078 -13.487 1.00 88.62 181 ILE A N 1
ATOM 1444 C CA . ILE A 1 181 ? 0.066 2.365 -12.650 1.00 88.62 181 ILE A CA 1
ATOM 1445 C C . ILE A 1 181 ? 1.300 1.620 -13.169 1.00 88.62 181 ILE A C 1
ATOM 1447 O O . ILE A 1 181 ? 2.342 2.245 -13.330 1.00 88.62 181 ILE A O 1
ATOM 1451 N N . ILE A 1 182 ? 1.197 0.320 -13.487 1.00 88.75 182 ILE A N 1
ATOM 1452 C CA . ILE A 1 182 ? 2.319 -0.459 -14.049 1.00 88.75 182 ILE A CA 1
ATOM 1453 C C . ILE A 1 182 ? 2.836 0.189 -15.333 1.00 88.75 182 ILE A C 1
ATOM 1455 O O . ILE A 1 182 ? 4.044 0.320 -15.512 1.00 88.75 182 ILE A O 1
ATOM 1459 N N . LYS A 1 183 ? 1.930 0.627 -16.212 1.00 85.06 183 LYS A N 1
ATOM 1460 C CA . LYS A 1 183 ? 2.276 1.309 -17.460 1.00 85.06 183 LYS A CA 1
ATOM 1461 C C . LYS A 1 183 ? 2.958 2.655 -17.204 1.00 85.06 183 LYS A C 1
ATOM 1463 O O . LYS A 1 183 ? 3.919 2.980 -17.887 1.00 85.06 183 LYS A O 1
ATOM 1468 N N . ALA A 1 184 ? 2.494 3.414 -16.216 1.00 83.38 184 ALA A N 1
ATOM 1469 C CA . ALA A 1 184 ? 3.137 4.657 -15.794 1.00 83.38 184 ALA A CA 1
ATOM 1470 C C . ALA A 1 184 ? 4.476 4.426 -15.060 1.00 83.38 184 ALA A C 1
ATOM 1472 O O . ALA A 1 184 ? 5.291 5.335 -14.965 1.00 83.38 184 ALA A O 1
ATOM 1473 N N . SER A 1 185 ? 4.712 3.215 -14.547 1.00 82.00 185 SER A N 1
ATOM 1474 C CA . SER A 1 185 ? 5.937 2.789 -13.858 1.00 82.00 185 SER A CA 1
ATOM 1475 C C . SER A 1 185 ? 7.017 2.206 -14.774 1.00 82.00 185 SER A C 1
ATOM 1477 O O . SER A 1 185 ? 8.080 1.816 -14.273 1.00 82.00 185 SER A O 1
ATOM 1479 N N . VAL A 1 186 ? 6.758 2.103 -16.080 1.00 81.19 186 VAL A N 1
ATOM 1480 C CA . VAL A 1 186 ? 7.705 1.558 -17.062 1.00 81.19 186 VAL A CA 1
ATOM 1481 C C . VAL A 1 186 ? 8.988 2.388 -17.043 1.00 81.19 186 VAL A C 1
ATOM 1483 O O . VAL A 1 186 ? 8.959 3.615 -16.980 1.00 81.19 186 VAL A O 1
ATOM 1486 N N . SER A 1 187 ? 10.144 1.717 -17.005 1.00 82.25 187 SER A N 1
ATOM 1487 C CA . SER A 1 187 ? 11.412 2.439 -16.978 1.00 82.25 187 SER A CA 1
ATOM 1488 C C . SER A 1 187 ? 11.702 3.073 -18.345 1.00 82.25 187 SER A C 1
ATOM 1490 O O . SER A 1 187 ? 11.323 2.505 -19.369 1.00 82.25 187 SER A O 1
ATOM 1492 N N . PRO A 1 188 ? 12.484 4.166 -18.407 1.00 85.56 188 PRO A N 1
ATOM 1493 C CA . PRO A 1 188 ? 12.899 4.747 -19.685 1.00 85.56 188 PRO A CA 1
ATOM 1494 C C . PRO A 1 188 ? 13.618 3.755 -20.616 1.00 85.56 188 PRO A C 1
ATOM 1496 O O . PRO A 1 188 ? 13.633 3.929 -21.830 1.00 85.56 188 PRO A O 1
ATOM 1499 N N . VAL A 1 189 ? 14.244 2.713 -20.056 1.00 86.94 189 VAL A N 1
ATOM 1500 C CA . VAL A 1 189 ? 14.889 1.642 -20.830 1.00 86.94 189 VAL A CA 1
ATOM 1501 C C . VAL A 1 189 ? 13.849 0.704 -21.431 1.00 86.94 189 VAL A C 1
ATOM 1503 O O . VAL A 1 189 ? 13.936 0.379 -22.614 1.00 86.94 189 VAL A O 1
ATOM 1506 N N . ASP A 1 190 ? 12.863 0.299 -20.635 1.00 85.94 190 ASP A N 1
ATOM 1507 C CA . ASP A 1 190 ? 11.761 -0.547 -21.090 1.00 85.94 190 ASP A CA 1
ATOM 1508 C C . ASP A 1 190 ? 10.925 0.168 -22.156 1.00 85.94 190 ASP A C 1
ATOM 1510 O O . ASP A 1 190 ? 10.581 -0.447 -23.161 1.00 85.94 190 ASP A O 1
ATOM 1514 N N . ASP A 1 191 ? 10.682 1.473 -22.014 1.00 87.50 191 ASP A N 1
ATOM 1515 C CA . ASP A 1 191 ? 9.990 2.281 -23.026 1.00 87.50 191 ASP A CA 1
ATOM 1516 C C . ASP A 1 191 ? 10.719 2.277 -24.371 1.00 87.50 191 ASP A C 1
ATOM 1518 O O . ASP A 1 191 ? 10.089 2.156 -25.426 1.00 87.50 191 ASP A O 1
ATOM 1522 N N . VAL A 1 192 ? 12.053 2.354 -24.359 1.00 90.38 192 VAL A N 1
ATOM 1523 C CA . VAL A 1 192 ? 12.868 2.231 -25.576 1.00 90.38 192 VAL A CA 1
ATOM 1524 C C . VAL A 1 192 ? 12.727 0.833 -26.178 1.00 90.38 192 VAL A C 1
ATOM 1526 O O . VAL A 1 192 ? 12.540 0.700 -27.389 1.00 90.38 192 VAL A O 1
ATOM 1529 N N . ILE A 1 193 ? 12.764 -0.217 -25.355 1.00 88.81 193 ILE A N 1
ATOM 1530 C CA . ILE A 1 193 ? 12.585 -1.598 -25.826 1.00 88.81 193 ILE A CA 1
ATOM 1531 C C . ILE A 1 193 ? 11.197 -1.782 -26.447 1.00 88.81 193 ILE A C 1
ATOM 1533 O O . ILE A 1 193 ? 11.089 -2.331 -27.541 1.00 88.81 193 ILE A O 1
ATOM 1537 N N . ILE A 1 194 ? 10.146 -1.292 -25.791 1.00 88.31 194 ILE A N 1
ATOM 1538 C CA . ILE A 1 194 ? 8.760 -1.373 -26.265 1.00 88.31 194 ILE A CA 1
ATOM 1539 C C . ILE A 1 194 ? 8.604 -0.596 -27.578 1.00 88.31 194 ILE A C 1
ATOM 1541 O O . ILE A 1 194 ? 8.064 -1.127 -28.551 1.00 88.31 194 ILE A O 1
ATOM 1545 N N . SER A 1 195 ? 9.135 0.626 -27.645 1.00 91.31 195 SER A N 1
ATOM 1546 C CA . SER A 1 195 ? 9.055 1.489 -28.832 1.00 91.31 195 SER A CA 1
ATOM 1547 C C . SER A 1 195 ? 9.784 0.897 -30.042 1.00 91.31 195 SER A C 1
ATOM 1549 O O . SER A 1 195 ? 9.342 1.056 -31.180 1.00 91.31 195 SER A O 1
ATOM 1551 N N . HIS A 1 196 ? 10.874 0.163 -29.807 1.00 92.12 196 HIS A N 1
ATOM 1552 C CA . HIS A 1 196 ? 11.688 -0.468 -30.847 1.00 92.12 196 HIS A CA 1
ATOM 1553 C C . HIS A 1 196 ? 11.573 -1.999 -30.861 1.00 92.12 196 HIS A C 1
ATOM 1555 O O . HIS A 1 196 ? 12.470 -2.683 -31.360 1.00 92.12 196 HIS A O 1
ATOM 1561 N N . PHE A 1 197 ? 10.461 -2.551 -30.362 1.00 91.81 197 PHE A N 1
ATOM 1562 C CA . PHE A 1 197 ? 10.301 -3.990 -30.125 1.00 91.81 197 PHE A CA 1
ATOM 1563 C C . PHE A 1 197 ? 10.610 -4.850 -31.357 1.00 91.81 197 PHE A C 1
ATOM 1565 O O . PHE A 1 197 ? 11.301 -5.861 -31.253 1.00 91.81 197 PHE A O 1
ATOM 1572 N N . LYS A 1 198 ? 10.157 -4.424 -32.546 1.00 91.75 198 LYS A N 1
ATOM 1573 C CA . LYS A 1 198 ? 10.446 -5.127 -33.809 1.00 91.75 198 LYS A CA 1
ATOM 1574 C C . LYS A 1 198 ? 11.950 -5.209 -34.079 1.00 91.75 198 LYS A C 1
ATOM 1576 O O . LYS A 1 198 ? 12.450 -6.287 -34.361 1.00 91.75 198 LYS A O 1
ATOM 1581 N N . SER A 1 199 ? 12.676 -4.104 -33.921 1.00 91.88 199 SER A N 1
ATOM 1582 C CA . SER A 1 199 ? 14.125 -4.058 -34.135 1.00 91.88 199 SER A CA 1
ATOM 1583 C C . SER A 1 199 ? 14.891 -4.914 -33.124 1.00 91.88 199 SER A C 1
ATOM 1585 O O . SER A 1 199 ? 15.862 -5.568 -33.492 1.00 91.88 199 SER A O 1
ATOM 1587 N N . PHE A 1 200 ? 14.455 -4.939 -31.860 1.00 91.19 200 PHE A N 1
ATOM 1588 C CA . PHE A 1 200 ? 15.028 -5.835 -30.851 1.00 91.19 200 PHE A CA 1
ATOM 1589 C C . PHE A 1 200 ? 14.776 -7.306 -31.188 1.00 91.19 200 PHE A C 1
ATOM 1591 O O . PHE A 1 200 ? 15.710 -8.103 -31.149 1.00 91.19 200 PHE A O 1
ATOM 1598 N N . ARG A 1 201 ? 13.545 -7.654 -31.585 1.00 90.38 201 ARG A N 1
ATOM 1599 C CA . ARG A 1 201 ? 13.162 -9.015 -31.982 1.00 90.38 201 ARG A CA 1
ATOM 1600 C C . ARG A 1 201 ? 13.920 -9.501 -33.219 1.00 90.38 201 ARG A C 1
ATOM 1602 O O . ARG A 1 201 ? 14.360 -10.644 -33.252 1.00 90.38 201 ARG A O 1
ATOM 1609 N N . ASP A 1 202 ? 14.066 -8.643 -34.222 1.00 90.69 202 ASP A N 1
ATOM 1610 C CA . ASP A 1 202 ? 14.695 -8.988 -35.502 1.00 90.69 202 ASP A CA 1
ATOM 1611 C C . ASP A 1 202 ? 16.242 -8.921 -35.421 1.00 90.69 202 ASP A C 1
ATOM 1613 O O . ASP A 1 202 ? 16.950 -9.395 -36.312 1.00 90.69 202 ASP A O 1
ATOM 1617 N N . GLY A 1 203 ? 16.774 -8.386 -34.316 1.00 88.56 203 GLY A N 1
ATOM 1618 C CA . GLY A 1 203 ? 18.198 -8.251 -34.034 1.00 88.56 203 GLY A CA 1
ATOM 1619 C C . GLY A 1 203 ? 18.766 -6.916 -34.518 1.00 88.56 203 GLY A C 1
ATOM 1620 O O . GLY A 1 203 ? 18.924 -6.675 -35.713 1.00 88.56 203 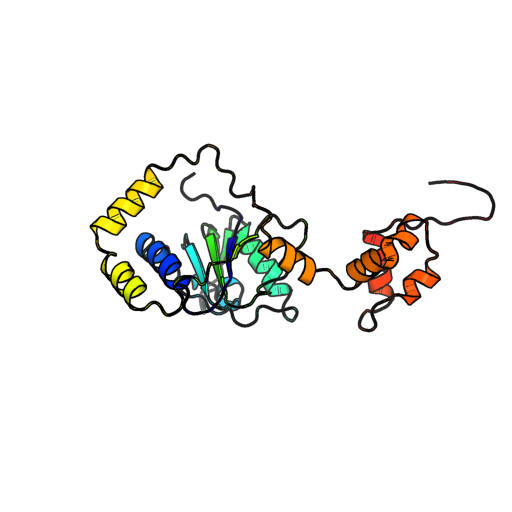GLY A O 1
ATOM 1621 N N . VAL A 1 204 ? 19.158 -6.063 -33.571 1.00 91.06 204 VAL A N 1
ATOM 1622 C CA . VAL A 1 204 ? 19.709 -4.722 -33.821 1.00 91.06 204 VAL A CA 1
ATOM 1623 C C . VAL A 1 204 ? 21.144 -4.605 -33.298 1.00 91.06 204 VAL A C 1
ATOM 1625 O O . VAL A 1 204 ? 21.513 -5.186 -32.277 1.00 91.06 204 VAL A O 1
ATOM 1628 N N . THR A 1 205 ? 21.993 -3.853 -34.002 1.00 91.88 205 THR A N 1
ATOM 1629 C CA . THR A 1 205 ? 23.385 -3.627 -33.583 1.00 91.88 205 THR A CA 1
ATOM 1630 C C . THR A 1 205 ? 23.465 -2.728 -32.350 1.00 91.88 205 THR A C 1
ATOM 1632 O O . THR A 1 205 ? 22.773 -1.712 -32.293 1.00 91.88 205 THR A O 1
ATOM 1635 N N . CYS A 1 206 ? 24.387 -3.026 -31.427 1.00 88.31 206 CYS A N 1
ATOM 1636 C CA . CYS A 1 206 ? 24.587 -2.251 -30.195 1.00 88.31 206 CYS A CA 1
ATOM 1637 C C . CYS A 1 206 ? 24.740 -0.742 -30.432 1.00 88.31 206 CYS A C 1
ATOM 1639 O O . CYS A 1 206 ? 24.148 0.031 -29.694 1.00 88.31 206 CYS A O 1
ATOM 1641 N N . ASN A 1 207 ? 25.449 -0.319 -31.482 1.00 90.25 207 ASN A N 1
ATOM 1642 C CA . ASN A 1 207 ? 25.658 1.106 -31.770 1.00 90.25 207 ASN A CA 1
ATOM 1643 C C . ASN A 1 207 ? 24.342 1.859 -32.032 1.00 90.25 207 ASN A C 1
ATOM 1645 O O . ASN A 1 207 ? 24.199 3.006 -31.624 1.00 90.25 207 ASN A O 1
ATOM 1649 N N . ILE A 1 208 ? 23.374 1.213 -32.694 1.00 91.44 208 ILE A N 1
ATOM 1650 C CA . ILE A 1 208 ? 22.047 1.799 -32.937 1.00 91.44 208 ILE A CA 1
ATOM 1651 C C . ILE A 1 208 ? 21.273 1.880 -31.620 1.00 91.44 208 ILE A C 1
ATOM 1653 O O . ILE A 1 208 ? 20.708 2.924 -31.310 1.00 91.44 208 ILE A O 1
ATOM 1657 N N . VAL A 1 209 ? 21.302 0.806 -30.823 1.00 90.94 209 VAL A N 1
ATOM 1658 C CA . VAL A 1 209 ? 20.630 0.757 -29.514 1.00 90.94 209 VAL A CA 1
ATOM 1659 C C . VAL A 1 209 ? 21.174 1.830 -28.573 1.00 90.94 209 VAL A C 1
ATOM 1661 O O . VAL A 1 209 ? 20.406 2.527 -27.924 1.00 90.94 209 VAL A O 1
ATOM 1664 N N . GLU A 1 210 ? 22.492 2.027 -28.534 1.00 91.38 210 GLU A N 1
ATOM 1665 C CA . GLU A 1 210 ? 23.135 3.087 -27.746 1.00 91.38 210 GLU A CA 1
ATOM 1666 C C . GLU A 1 210 ? 22.686 4.494 -28.167 1.00 91.38 210 GLU A C 1
ATOM 1668 O O . GLU A 1 210 ? 22.627 5.392 -27.326 1.00 91.38 210 GLU A O 1
ATOM 1673 N N . GLY A 1 211 ? 22.306 4.673 -29.437 1.00 91.19 211 GLY A N 1
ATOM 1674 C CA . GLY A 1 211 ? 21.701 5.901 -29.950 1.00 91.19 211 GLY A CA 1
ATOM 1675 C C . GLY A 1 211 ? 20.276 6.160 -29.446 1.00 91.19 211 GLY A C 1
ATOM 1676 O O . GLY A 1 211 ? 19.841 7.307 -29.444 1.00 91.19 211 GLY A O 1
ATOM 1677 N N . TRP A 1 212 ? 19.562 5.134 -28.971 1.00 93.81 212 TRP A N 1
ATOM 1678 C CA . TRP A 1 212 ? 18.222 5.262 -28.375 1.00 93.81 212 TRP A CA 1
ATOM 1679 C C . TRP A 1 212 ? 18.250 5.518 -26.866 1.00 93.81 212 TRP A C 1
ATOM 1681 O O . TRP A 1 212 ? 17.207 5.571 -26.217 1.00 93.81 212 TRP A O 1
ATOM 1691 N N . LYS A 1 213 ? 19.441 5.671 -26.284 1.00 93.38 213 LYS A N 1
ATOM 1692 C CA . LYS A 1 213 ? 19.616 5.939 -24.860 1.00 93.38 213 LYS A CA 1
ATOM 1693 C C . LYS A 1 213 ? 18.839 7.200 -24.434 1.00 93.38 213 LYS A C 1
ATOM 1695 O O . LYS A 1 213 ? 19.097 8.274 -24.984 1.00 93.38 213 LYS A O 1
ATOM 1700 N N . PRO A 1 214 ? 18.022 7.131 -23.368 1.00 90.31 214 PRO A N 1
ATOM 1701 C CA . PRO A 1 214 ? 17.387 8.309 -22.777 1.00 90.31 214 PRO A CA 1
ATOM 1702 C C . PRO A 1 214 ? 18.412 9.399 -22.422 1.00 90.31 214 PRO A C 1
ATOM 1704 O O . PRO A 1 214 ? 19.522 9.095 -21.966 1.00 90.31 214 PRO A O 1
ATOM 1707 N N . GLN A 1 215 ? 18.067 10.674 -22.635 1.00 86.81 215 GLN A N 1
ATOM 1708 C CA . GLN A 1 215 ? 19.012 11.792 -22.482 1.00 86.81 215 GLN A CA 1
ATOM 1709 C C . GLN A 1 215 ? 19.612 11.861 -21.071 1.00 86.81 215 GLN A C 1
ATOM 1711 O O . GLN A 1 215 ? 20.826 11.995 -20.927 1.00 86.81 215 GLN A O 1
ATOM 1716 N N . GLU A 1 216 ? 18.783 11.652 -20.051 1.00 85.94 216 GLU A N 1
ATOM 1717 C CA . GLU A 1 216 ? 19.149 11.762 -18.634 1.00 85.94 216 GLU A CA 1
ATOM 1718 C C . GLU A 1 216 ? 20.007 10.591 -18.117 1.00 85.94 216 GLU A C 1
ATOM 1720 O O . GLU A 1 216 ? 20.623 10.672 -17.054 1.00 85.94 216 GLU A O 1
ATOM 1725 N N . MET A 1 217 ? 20.103 9.487 -18.870 1.00 88.50 217 MET A N 1
ATOM 1726 C CA . MET A 1 217 ? 20.798 8.278 -18.427 1.00 88.50 217 MET A CA 1
ATOM 1727 C C . MET A 1 217 ? 22.269 8.258 -18.863 1.00 88.50 217 MET A C 1
ATOM 1729 O O . MET A 1 217 ? 22.609 8.538 -20.016 1.00 88.50 217 MET A O 1
ATOM 1733 N N . LYS A 1 218 ? 23.173 7.834 -17.971 1.00 91.50 218 LYS A N 1
ATOM 1734 C CA . LYS A 1 218 ? 24.575 7.552 -18.330 1.00 91.50 218 LYS A CA 1
ATOM 1735 C C . LYS A 1 218 ? 24.655 6.321 -19.238 1.00 91.50 218 LYS A C 1
ATOM 1737 O O . LYS A 1 218 ? 24.042 5.299 -18.941 1.00 91.50 218 LYS A O 1
ATOM 1742 N N . LEU A 1 219 ? 25.482 6.380 -20.287 1.00 89.19 219 LEU A N 1
ATOM 1743 C CA . LEU A 1 219 ? 25.620 5.299 -21.277 1.00 89.19 219 LEU A CA 1
ATOM 1744 C C . LEU A 1 219 ? 25.946 3.936 -20.648 1.00 89.19 219 LEU A C 1
ATOM 1746 O O . LEU A 1 219 ? 25.313 2.943 -20.989 1.00 89.19 219 LEU A O 1
ATOM 1750 N N . LYS A 1 220 ? 26.862 3.894 -19.673 1.00 90.44 220 LYS A N 1
ATOM 1751 C CA . LYS A 1 220 ? 27.219 2.652 -18.966 1.00 90.44 220 LYS A CA 1
ATOM 1752 C C . LYS A 1 220 ? 26.026 2.014 -18.242 1.00 90.44 220 LYS A C 1
ATOM 1754 O O . LYS A 1 220 ? 25.871 0.798 -18.283 1.00 90.44 220 LYS A O 1
ATOM 1759 N N . ASN A 1 221 ? 25.174 2.825 -17.611 1.00 89.44 221 ASN A N 1
ATOM 1760 C CA . ASN A 1 221 ? 23.991 2.333 -16.900 1.00 89.44 221 ASN A CA 1
ATOM 1761 C C . ASN A 1 221 ? 22.948 1.808 -17.894 1.00 89.44 221 ASN A C 1
ATOM 1763 O O . ASN A 1 221 ? 22.345 0.768 -17.652 1.00 89.44 221 ASN A O 1
ATOM 1767 N N . TYR A 1 222 ? 22.775 2.500 -19.023 1.00 90.88 222 TYR A N 1
ATOM 1768 C CA . TYR A 1 222 ? 21.877 2.070 -20.094 1.00 90.88 222 TYR A CA 1
ATOM 1769 C C . TYR A 1 222 ? 22.310 0.731 -20.704 1.00 90.88 222 TYR A C 1
ATOM 1771 O O . TYR A 1 222 ? 21.504 -0.189 -20.805 1.00 90.88 222 TYR A O 1
ATOM 1779 N N . GLN A 1 223 ? 23.599 0.577 -21.024 1.00 88.75 223 GLN A N 1
ATOM 1780 C CA . GLN A 1 223 ? 24.156 -0.684 -21.525 1.00 88.75 223 GLN A CA 1
ATOM 1781 C C . GLN A 1 223 ? 23.942 -1.843 -20.541 1.00 88.75 223 GLN A C 1
ATOM 1783 O O . GLN A 1 223 ? 23.616 -2.952 -20.964 1.00 88.75 223 GLN A O 1
ATOM 1788 N N . LEU A 1 224 ? 24.116 -1.598 -19.236 1.00 89.00 224 LEU A N 1
ATOM 1789 C CA . LEU A 1 224 ? 23.883 -2.606 -18.201 1.00 89.00 224 LEU A CA 1
ATOM 1790 C C . LEU A 1 224 ? 22.400 -2.999 -18.114 1.00 89.00 224 LEU A C 1
ATOM 1792 O O . LEU A 1 224 ? 22.092 -4.185 -18.061 1.00 89.00 224 LEU A O 1
ATOM 1796 N N . ALA A 1 225 ? 21.495 -2.019 -18.149 1.00 87.25 225 ALA A N 1
ATOM 1797 C CA . ALA A 1 225 ? 20.055 -2.257 -18.108 1.00 87.25 225 ALA A CA 1
ATOM 1798 C C . ALA A 1 225 ? 19.568 -3.048 -19.333 1.00 87.25 225 ALA A C 1
ATOM 1800 O O . ALA A 1 225 ? 18.894 -4.061 -19.173 1.00 87.25 225 ALA A O 1
ATOM 1801 N N . ILE A 1 226 ? 19.990 -2.661 -20.544 1.00 89.62 226 ILE A N 1
ATOM 1802 C CA . ILE A 1 226 ? 19.678 -3.404 -21.774 1.00 89.62 226 ILE A CA 1
ATOM 1803 C C . ILE A 1 226 ? 20.217 -4.834 -21.703 1.00 89.62 226 ILE A C 1
ATOM 1805 O O . ILE A 1 226 ? 19.504 -5.761 -22.066 1.00 89.62 226 ILE A O 1
ATOM 1809 N N . LYS A 1 227 ? 21.442 -5.043 -21.202 1.00 87.38 227 LYS A N 1
ATOM 1810 C CA . LYS A 1 227 ? 22.037 -6.384 -21.070 1.00 87.38 227 LYS A CA 1
ATOM 1811 C C . LYS A 1 227 ? 21.257 -7.296 -20.113 1.00 87.38 227 LYS A C 1
ATOM 1813 O O . LYS A 1 227 ? 21.268 -8.506 -20.301 1.00 87.38 227 LYS A O 1
ATOM 1818 N N . ASN A 1 228 ? 20.608 -6.735 -19.094 1.00 84.88 228 ASN A N 1
ATOM 1819 C CA . ASN A 1 228 ? 19.787 -7.516 -18.166 1.00 84.88 228 ASN A CA 1
ATOM 1820 C C . ASN A 1 228 ? 18.468 -7.992 -18.795 1.00 84.88 228 ASN A C 1
ATOM 1822 O O . ASN A 1 228 ? 17.871 -8.933 -18.282 1.00 84.88 228 ASN A O 1
ATOM 1826 N N . ILE A 1 229 ? 18.016 -7.349 -19.876 1.00 85.75 229 ILE A N 1
ATOM 1827 C CA . ILE A 1 229 ? 16.721 -7.626 -20.518 1.00 85.75 229 ILE A CA 1
ATOM 1828 C C . ILE A 1 229 ? 16.901 -8.347 -21.862 1.00 85.75 229 ILE A C 1
ATOM 1830 O O . ILE A 1 229 ? 16.111 -9.215 -22.218 1.00 85.75 229 ILE A O 1
ATOM 1834 N N . CYS A 1 230 ? 17.935 -7.984 -22.620 1.00 85.69 230 CYS A N 1
ATOM 1835 C CA . CYS A 1 230 ? 18.195 -8.447 -23.978 1.00 85.69 230 CYS A CA 1
ATOM 1836 C C . CYS A 1 230 ? 19.526 -9.202 -24.057 1.00 85.69 230 CYS A C 1
ATOM 1838 O O . CYS A 1 230 ? 20.545 -8.768 -23.514 1.00 85.69 230 CYS A O 1
ATOM 1840 N N . GLU A 1 231 ? 19.550 -10.293 -24.821 1.00 86.31 231 GLU A N 1
ATOM 1841 C CA . GLU A 1 231 ? 20.772 -11.053 -25.077 1.00 86.31 231 GLU A CA 1
ATOM 1842 C C . GLU A 1 231 ? 21.659 -10.362 -26.120 1.00 86.31 231 GLU A C 1
ATOM 1844 O O . GLU A 1 231 ? 21.210 -9.927 -27.183 1.00 86.31 231 GLU A O 1
ATOM 1849 N N . ARG A 1 232 ? 22.963 -10.278 -25.831 1.00 84.19 232 ARG A N 1
ATOM 1850 C CA . ARG A 1 232 ? 23.957 -9.725 -26.755 1.00 84.19 232 ARG A CA 1
ATOM 1851 C C . ARG A 1 232 ? 24.722 -10.854 -27.433 1.00 84.19 232 ARG A C 1
ATOM 1853 O O . ARG A 1 232 ? 25.572 -11.480 -26.809 1.00 84.19 232 ARG A O 1
ATOM 1860 N N . VAL A 1 233 ? 24.504 -11.022 -28.734 1.00 82.94 233 VAL A N 1
ATOM 1861 C CA . VAL A 1 233 ? 25.220 -12.012 -29.551 1.00 82.94 233 VAL A CA 1
ATOM 1862 C C . VAL A 1 233 ? 26.335 -11.333 -30.350 1.00 82.94 233 VAL A C 1
ATOM 1864 O O . VAL A 1 233 ? 26.127 -10.291 -30.977 1.00 82.94 233 VAL A O 1
ATOM 1867 N N . ARG A 1 234 ? 27.539 -11.916 -30.352 1.00 76.38 234 ARG A N 1
ATOM 1868 C CA . ARG A 1 234 ? 28.651 -11.457 -31.198 1.00 76.38 234 ARG A CA 1
ATOM 1869 C C . ARG A 1 234 ? 28.611 -12.221 -32.522 1.00 76.38 234 ARG A C 1
ATOM 1871 O O . ARG A 1 234 ? 28.854 -13.420 -32.541 1.00 76.38 234 ARG A O 1
ATOM 1878 N N . LYS A 1 235 ? 28.324 -11.538 -33.633 1.00 66.19 235 LYS A N 1
ATOM 1879 C CA . LYS A 1 235 ? 28.416 -12.135 -34.976 1.00 66.19 235 LYS A CA 1
ATOM 1880 C C . LYS A 1 235 ? 29.836 -11.966 -35.523 1.00 66.19 235 LYS A C 1
ATOM 1882 O O . LYS A 1 235 ? 30.287 -10.844 -35.733 1.00 66.19 235 LYS A O 1
ATOM 1887 N N . THR A 1 236 ? 30.542 -13.071 -35.736 1.00 56.72 236 THR A N 1
ATOM 1888 C CA . THR A 1 236 ? 31.751 -13.150 -36.571 1.00 56.72 236 THR A CA 1
ATOM 1889 C C . THR A 1 236 ? 31.366 -13.486 -38.011 1.00 56.72 236 THR A C 1
ATOM 1891 O O . THR A 1 236 ? 30.346 -14.131 -38.239 1.00 56.72 236 THR A O 1
ATOM 1894 N N . SER A 1 237 ? 32.176 -13.071 -38.988 1.00 53.16 237 SER A N 1
ATOM 1895 C CA . SER A 1 237 ? 31.919 -13.209 -40.436 1.00 53.16 237 SER A CA 1
ATOM 1896 C C . SER A 1 237 ? 31.863 -14.656 -40.974 1.00 53.16 237 SER A C 1
ATOM 1898 O O . SER A 1 237 ? 31.802 -14.853 -42.182 1.00 53.16 237 SER A O 1
ATOM 1900 N N . GLY A 1 238 ? 31.868 -15.665 -40.101 1.00 52.09 238 GLY A N 1
ATOM 1901 C CA . GLY A 1 238 ? 31.645 -17.078 -40.406 1.00 52.09 238 GLY A CA 1
ATOM 1902 C C . GLY A 1 238 ? 30.800 -17.681 -39.283 1.00 52.09 238 GLY A C 1
ATOM 1903 O O . GLY A 1 238 ? 31.098 -17.456 -38.112 1.00 52.09 238 GLY A O 1
ATOM 1904 N N . GLY A 1 239 ? 29.700 -18.338 -39.646 1.00 48.84 239 GLY A N 1
ATOM 1905 C CA . GLY A 1 239 ? 28.570 -18.646 -38.767 1.00 48.84 239 GLY A CA 1
ATOM 1906 C C . GLY A 1 239 ? 28.871 -19.423 -37.475 1.00 48.84 239 GLY A C 1
ATOM 1907 O O . GLY A 1 239 ? 29.683 -20.338 -37.455 1.00 48.84 239 GLY A O 1
ATOM 1908 N N . GLU A 1 240 ? 28.096 -19.044 -36.451 1.00 46.94 240 GLU A N 1
ATOM 1909 C CA . GLU A 1 240 ? 27.733 -19.721 -35.188 1.00 46.94 240 GLU A CA 1
ATOM 1910 C C . GLU A 1 240 ? 28.792 -20.028 -34.105 1.00 46.94 240 GLU A C 1
ATOM 1912 O O . GLU A 1 240 ? 29.663 -20.875 -34.276 1.00 46.94 240 GLU A O 1
ATOM 1917 N N . ARG A 1 241 ? 28.557 -19.515 -32.876 1.00 54.91 241 ARG A N 1
ATOM 1918 C CA . ARG A 1 241 ? 27.955 -20.302 -31.767 1.00 54.91 241 ARG A CA 1
ATOM 1919 C C . ARG A 1 241 ? 27.627 -19.484 -30.499 1.00 54.91 241 ARG A C 1
ATOM 1921 O O . ARG A 1 241 ? 28.381 -18.582 -30.159 1.00 54.91 241 ARG A O 1
ATOM 1928 N N . LYS A 1 242 ? 26.535 -19.934 -29.850 1.00 42.25 242 LYS A N 1
ATOM 1929 C CA . LYS A 1 242 ? 26.049 -19.813 -28.452 1.00 42.25 242 LYS A CA 1
ATOM 1930 C C . LYS A 1 242 ? 26.321 -18.519 -27.686 1.00 42.25 242 LYS A C 1
ATOM 1932 O O . LYS A 1 242 ? 27.462 -18.329 -27.221 1.00 42.25 242 LYS A O 1
#

Radius of gyration: 23.05 Å; chains: 1; bounding box: 60×37×64 Å

pLDDT: mean 85.39, std 11.86, range [42.25, 96.62]

Sequence (242 aa):
NIGKKTETSIILQGLQGIGKNVFTNVLCELLTGYSSKNITDIDDFVGKFNTAIENKMLAIANEMKNFGESRMSNMDALKSIITESSFEINEKYVPKHEVENVVNIMIVTNNIYPLKIENSDRRYVVCECSPDHRGDLAYFTTLCNSFDEDFYNNLFTFFMTRDISQFNPRNIPMTQAKKDIIKASVSPVDDVIISHFKSFRDGVTCNIVEGWKPQEMKLKNYQLAIKNICERVRKTSGGERK

Secondary structure (DSSP, 8-state):
-TT---S-EEEEES-TTSSHHHHHHHHHHHTTTTEEEEEEETHHHHSS--GGGTT-SEEEEEEEET-SGGGHHHHHHHHHHHH-SEEEE--TTS--EEEE---EEEEEES-S--S---TT--SEEEEE---TTTT-HHHHHHHHHT-SHHHHHHHHHHHHH---TT--TT-----HHHHHHHHHT--HHHHHHHHTHHHHHH---HHHHHHT--TTS-HHHHHHHHHHHS------SS----

InterPro domains:
  IPR027417 P-loop containing nucleoside triphosphate hydrolase [G3DSA:3.40.50.300] (1-150)
  IPR027417 P-loop containing nucleoside triphosphate hydrolase [SSF52540] (9-126)
  IPR045455 NrS-1 polymerase-like, helicase domain [PF19263] (12-123)

Foldseek 3Di:
DPLDALLAEEEEEAAPQQCPLVVVVLVCVLVPPQEQHEDQELCCCQNQAVCSNANHQEYEHEVHPPQDPPCPVSVVSVSCLSHPQKDWGHDPPDDIDIGGRNYYYYYYHHDLQRHQDAPPDLHYAYDYRDCPCRVVPVVVVVVVVPPDPVVSVVVVVVVVPDDCVVPRSSPHDPDPSNVVNNVVNQDLLNVLCVVCVVCLVVDDDPVVSLVSDDPPDDSVVSVVVCVVVGPDDDDDPDDDDD

Organism: NCBI:txid222440